Protein AF-A0A9D7AS74-F1 (afdb_monomer_lite)

Radius of gyration: 25.21 Å; chains: 1; bounding box: 58×73×62 Å

Sequence (280 aa):
MTQFNPMFALAPSSTAPPRRSARWHRPAPHNKSQLYEALKAAFTGTELEEGLRRNWFDEFKPTYCTNAFNCGERFYLLQSDGSVYSCVRGQGIEAFRYGNVFEDPMLDILDNGARKIRLIHQQHGFDGACQSCSHLSACHTGCPVVKYQNQNGRSYTCGLQKAIYADNPKSYPAERPTVQRDYAVRYAQDAPPDWPFATKAPLAPAKSASAAQSDLGEEKNRLQAMIAADPALQDLFSDSLSSELTGEQLPWARNCSTAPDCARWSAATRICCTCASAAR

Foldseek 3Di:
DQAADEDEDEDPDPPDPPDPPPPPDDDFLVVLQVVLVVCCVVPVVHPCVCCSLPPPCVCLWLVHLQQDLQLLSHYWYAYPQQWIFSDPLCPPPPLGTLGGLVPDDPVSSSVSSRVSRLVLLQQLDADPCLLQFQQCNRRVQTHSSVCVVVSHNHDSNVSVSVVSCVVCCVRRPGHDRVRSNVVSLVSCCSHDDPDPPVPPDPDPDDPPPPPPPPPCPDPCNRPVNVCVVDVVSVVVPDQPDQDPDDPDGDRDDDDDDDDPPPPDDDPPDPDDDDPDDDDD

Structure (mmCIF, N/CA/C/O backbone):
data_AF-A0A9D7AS74-F1
#
_entry.id   AF-A0A9D7AS74-F1
#
loop_
_atom_site.group_PDB
_atom_site.id
_atom_site.type_symbol
_atom_site.label_atom_id
_atom_site.label_alt_id
_atom_site.label_comp_id
_atom_site.label_asym_id
_atom_site.label_entity_id
_atom_site.label_seq_id
_atom_site.pdbx_PDB_ins_code
_atom_site.Cartn_x
_atom_site.Cartn_y
_atom_site.Cartn_z
_atom_site.occupancy
_atom_site.B_iso_or_equiv
_atom_site.auth_seq_id
_atom_site.auth_comp_id
_atom_site.auth_asym_id
_atom_site.auth_atom_id
_atom_site.pdbx_PDB_model_num
ATOM 1 N N . MET A 1 1 ? 17.605 5.640 3.822 1.00 30.23 1 MET A N 1
ATOM 2 C CA . MET A 1 1 ? 17.539 4.176 4.010 1.00 30.23 1 MET A CA 1
ATOM 3 C C . MET A 1 1 ? 16.311 3.644 3.282 1.00 30.23 1 MET A C 1
ATOM 5 O O . MET A 1 1 ? 15.242 3.546 3.872 1.00 30.23 1 MET A O 1
ATOM 9 N N . THR A 1 2 ? 16.431 3.363 1.986 1.00 35.31 2 THR A N 1
ATOM 10 C CA . THR A 1 2 ? 15.475 2.524 1.252 1.00 35.31 2 THR A CA 1
ATOM 11 C C . THR A 1 2 ? 15.758 1.086 1.670 1.00 35.31 2 THR A C 1
ATOM 13 O O . THR A 1 2 ? 16.761 0.499 1.281 1.00 35.31 2 THR A O 1
ATOM 16 N N . GLN A 1 3 ? 14.937 0.549 2.570 1.00 45.03 3 GLN A N 1
ATOM 17 C CA . GLN A 1 3 ? 15.007 -0.860 2.942 1.00 45.03 3 GLN A CA 1
ATOM 18 C C . GLN A 1 3 ? 14.494 -1.673 1.752 1.00 45.03 3 GLN A C 1
ATOM 20 O O . GLN A 1 3 ? 13.285 -1.792 1.558 1.00 45.03 3 GLN A O 1
ATOM 25 N N . PHE A 1 4 ? 15.406 -2.174 0.919 1.00 50.88 4 PHE A N 1
ATOM 26 C CA . PHE A 1 4 ? 15.072 -3.183 -0.077 1.00 50.88 4 PHE A CA 1
ATOM 27 C C . PHE A 1 4 ? 14.694 -4.458 0.681 1.00 50.88 4 PHE A C 1
ATOM 29 O O . PHE A 1 4 ? 15.552 -5.087 1.295 1.00 50.88 4 PHE A O 1
ATOM 36 N N . ASN A 1 5 ? 13.400 -4.777 0.719 1.00 63.03 5 ASN A N 1
ATOM 37 C CA . ASN A 1 5 ? 12.869 -5.925 1.448 1.00 63.03 5 ASN A CA 1
ATOM 38 C C . ASN A 1 5 ? 12.436 -7.014 0.449 1.00 63.03 5 ASN A C 1
ATOM 40 O O . ASN A 1 5 ? 11.275 -7.008 0.013 1.00 63.03 5 ASN A O 1
ATOM 44 N N . PRO A 1 6 ? 13.362 -7.895 0.017 1.00 55.28 6 PRO A N 1
ATOM 45 C CA . PRO A 1 6 ? 13.048 -8.960 -0.919 1.00 55.28 6 PRO A CA 1
ATOM 46 C C . PRO A 1 6 ? 12.234 -10.055 -0.228 1.00 55.28 6 PRO A C 1
ATOM 48 O O . PRO A 1 6 ? 12.626 -10.608 0.798 1.00 55.28 6 PRO A O 1
ATOM 51 N N . MET A 1 7 ? 11.102 -10.401 -0.827 1.00 76.62 7 MET A N 1
ATOM 52 C CA . MET A 1 7 ? 10.340 -11.598 -0.493 1.00 76.62 7 MET A CA 1
ATOM 53 C C . MET A 1 7 ? 10.591 -12.640 -1.577 1.00 76.62 7 MET A C 1
ATOM 55 O O . MET A 1 7 ? 10.467 -12.334 -2.762 1.00 76.62 7 MET A O 1
ATOM 59 N N . PHE A 1 8 ? 10.890 -13.872 -1.185 1.00 68.62 8 PHE A N 1
ATOM 60 C CA . PHE A 1 8 ? 11.051 -14.983 -2.118 1.00 68.62 8 PHE A CA 1
ATOM 61 C C . PHE A 1 8 ? 9.758 -15.797 -2.164 1.00 68.62 8 PHE A C 1
ATOM 63 O O . PHE A 1 8 ? 9.252 -16.216 -1.122 1.00 68.62 8 PHE A O 1
ATOM 70 N N . ALA A 1 9 ? 9.220 -16.036 -3.360 1.00 61.62 9 ALA A N 1
ATOM 71 C CA . ALA A 1 9 ? 8.145 -17.006 -3.559 1.00 61.62 9 ALA A CA 1
ATOM 72 C C . ALA A 1 9 ? 8.618 -18.148 -4.453 1.00 61.62 9 ALA A C 1
ATOM 74 O O . ALA A 1 9 ? 9.141 -17.930 -5.545 1.00 61.62 9 ALA A O 1
ATOM 75 N N . LEU A 1 10 ? 8.370 -19.373 -3.997 1.00 52.62 10 LEU A N 1
ATOM 76 C CA . LEU A 1 10 ? 8.578 -20.583 -4.779 1.00 52.62 10 LEU A CA 1
ATOM 77 C C . LEU A 1 10 ? 7.318 -20.863 -5.599 1.00 52.62 10 LEU A C 1
ATOM 79 O O . LEU A 1 10 ? 6.200 -20.805 -5.078 1.00 52.62 10 LEU A O 1
ATOM 83 N N . ALA A 1 11 ? 7.491 -21.163 -6.885 1.00 51.00 11 ALA A N 1
ATOM 84 C CA . ALA A 1 11 ? 6.390 -21.656 -7.697 1.00 51.00 11 ALA A CA 1
ATOM 85 C C . ALA A 1 11 ? 5.875 -22.985 -7.104 1.00 51.00 11 ALA A C 1
ATOM 87 O O . ALA A 1 11 ? 6.684 -23.807 -6.662 1.00 51.00 11 ALA A O 1
ATOM 88 N N . PRO A 1 12 ? 4.553 -23.226 -7.076 1.00 49.62 12 PRO A N 1
ATOM 89 C CA . PRO A 1 12 ? 4.034 -24.525 -6.671 1.00 49.62 12 PRO A CA 1
ATOM 90 C C . PRO A 1 12 ? 4.579 -25.607 -7.611 1.00 49.62 12 PRO A C 1
ATOM 92 O O . PRO A 1 12 ? 4.614 -25.411 -8.828 1.00 49.62 12 PRO A O 1
ATOM 95 N N . SER A 1 13 ? 4.984 -26.760 -7.066 1.00 52.12 13 SER A N 1
ATOM 96 C CA . SER A 1 13 ? 5.314 -27.911 -7.905 1.00 52.12 13 SER A CA 1
ATOM 97 C C . SER A 1 13 ? 4.096 -28.249 -8.768 1.00 52.12 13 SER A C 1
ATOM 99 O O . SER A 1 13 ? 2.956 -28.238 -8.297 1.00 52.12 13 SER A O 1
ATOM 101 N N . SER A 1 14 ? 4.328 -28.580 -10.039 1.00 54.03 14 SER A N 1
ATOM 102 C CA . SER A 1 14 ? 3.285 -28.955 -11.017 1.00 54.03 14 SER A CA 1
ATOM 103 C C . SER A 1 14 ? 2.406 -30.162 -10.619 1.00 54.03 14 SER A C 1
ATOM 105 O O . SER A 1 14 ? 1.546 -30.582 -11.384 1.00 54.03 14 SER A O 1
ATOM 107 N N . THR A 1 15 ? 2.617 -30.720 -9.425 1.00 47.84 15 THR A N 1
ATOM 108 C CA . THR A 1 15 ? 1.941 -31.885 -8.850 1.00 47.84 15 THR A CA 1
ATOM 109 C C . THR A 1 15 ? 0.866 -31.532 -7.816 1.00 47.84 15 THR A C 1
ATOM 111 O O . THR A 1 15 ? 0.230 -32.436 -7.276 1.00 47.84 15 THR A O 1
ATOM 114 N N . ALA A 1 16 ? 0.629 -30.248 -7.520 1.00 51.41 16 ALA A N 1
ATOM 115 C CA . ALA A 1 16 ? -0.431 -29.862 -6.592 1.00 51.41 16 ALA A CA 1
ATOM 116 C C . ALA A 1 16 ? -1.823 -30.159 -7.198 1.00 51.41 16 ALA A C 1
ATOM 118 O O . ALA A 1 16 ? -2.138 -29.646 -8.276 1.00 51.41 16 ALA A O 1
ATOM 119 N N . PRO A 1 17 ? -2.683 -30.955 -6.530 1.00 47.59 17 PRO A N 1
ATOM 120 C CA . PRO A 1 17 ? -4.018 -31.249 -7.036 1.00 47.59 17 PRO A CA 1
ATOM 121 C C . PRO A 1 17 ? -4.847 -29.959 -7.158 1.00 47.59 17 PRO A C 1
ATOM 123 O O . PRO A 1 17 ? -4.675 -29.036 -6.350 1.00 47.59 17 PRO A O 1
ATOM 126 N N . PRO A 1 18 ? -5.771 -29.873 -8.135 1.00 53.94 18 PRO A N 1
ATOM 127 C CA . PRO A 1 18 ? -6.614 -28.700 -8.313 1.00 53.94 18 PRO A CA 1
ATOM 128 C C . PRO A 1 18 ? -7.396 -28.432 -7.024 1.00 53.94 18 PRO A C 1
ATOM 130 O O . PRO A 1 18 ? -8.210 -29.246 -6.580 1.00 53.94 18 PRO A O 1
ATOM 133 N N . ARG A 1 19 ? -7.133 -27.281 -6.393 1.00 59.12 19 ARG A N 1
ATOM 134 C CA . ARG A 1 19 ? -7.880 -26.842 -5.211 1.00 59.12 19 ARG A CA 1
ATOM 135 C C . ARG A 1 19 ? -9.358 -26.763 -5.590 1.00 59.12 19 ARG A C 1
ATOM 137 O O . ARG A 1 19 ? -9.710 -26.051 -6.529 1.00 59.12 19 ARG A O 1
ATOM 144 N N . ARG A 1 20 ? -10.215 -27.496 -4.861 1.00 47.97 20 ARG A N 1
ATOM 145 C CA . ARG A 1 20 ? -11.679 -27.469 -5.030 1.00 47.97 20 ARG A CA 1
ATOM 146 C C . ARG A 1 20 ? -12.146 -26.022 -5.172 1.00 47.97 20 ARG A C 1
ATOM 148 O O . ARG A 1 20 ? -11.917 -25.203 -4.282 1.00 47.97 20 ARG A O 1
ATOM 155 N N . SER A 1 21 ? -12.829 -25.740 -6.277 1.00 50.34 21 SER A N 1
ATOM 156 C CA . SER A 1 21 ? -13.394 -24.440 -6.635 1.00 50.34 21 SER A CA 1
ATOM 157 C C . SER A 1 21 ? -14.628 -24.101 -5.793 1.00 50.34 21 SER A C 1
ATOM 159 O O . SER A 1 21 ? -15.692 -23.775 -6.326 1.00 50.34 21 SER A O 1
ATOM 161 N N . ALA A 1 22 ? -14.525 -24.188 -4.467 1.00 50.91 22 ALA A N 1
ATOM 162 C CA . ALA A 1 22 ? -15.460 -23.464 -3.630 1.00 50.91 22 ALA A CA 1
ATOM 163 C C . ALA A 1 22 ? -15.254 -21.983 -3.965 1.00 50.91 22 ALA A C 1
ATOM 165 O O . ALA A 1 22 ? -14.182 -21.427 -3.721 1.00 50.91 22 ALA A O 1
ATOM 166 N N . ARG A 1 23 ? -16.245 -21.353 -4.608 1.00 49.66 23 ARG A N 1
ATOM 167 C CA . ARG A 1 23 ? -16.248 -19.899 -4.786 1.00 49.66 23 ARG A CA 1
ATOM 168 C C . ARG A 1 23 ? -16.357 -19.289 -3.397 1.00 49.66 23 ARG A C 1
ATOM 170 O O . ARG A 1 23 ? -17.450 -19.129 -2.859 1.00 49.66 23 ARG A O 1
ATOM 177 N N . TRP A 1 24 ? -15.214 -18.973 -2.809 1.00 47.84 24 TRP A N 1
ATOM 178 C CA . TRP A 1 24 ? -15.139 -18.154 -1.614 1.00 47.84 24 TRP A CA 1
ATOM 179 C C . TRP A 1 24 ? -15.601 -16.754 -2.004 1.00 47.84 24 TRP A C 1
ATOM 181 O O . TRP A 1 24 ? -14.890 -16.010 -2.679 1.00 47.84 24 TRP A O 1
ATOM 191 N N . HIS A 1 25 ? -16.837 -16.422 -1.645 1.00 55.91 25 HIS A N 1
ATOM 192 C CA . HIS A 1 25 ? -17.365 -15.089 -1.880 1.00 55.91 25 HIS A CA 1
ATOM 193 C C . HIS A 1 25 ? -16.731 -14.157 -0.856 1.00 55.91 25 HIS A C 1
ATOM 195 O O . HIS A 1 25 ? -16.771 -14.412 0.349 1.00 55.91 25 HIS A O 1
ATOM 201 N N . ARG A 1 26 ? -16.124 -13.069 -1.331 1.00 60.69 26 ARG A N 1
ATOM 202 C CA . ARG A 1 26 ? -15.595 -12.041 -0.440 1.00 60.69 26 ARG A CA 1
ATOM 203 C C . ARG A 1 26 ? -16.771 -11.431 0.336 1.00 60.69 26 ARG A C 1
ATOM 205 O O . ARG A 1 26 ? -17.708 -10.957 -0.307 1.00 60.69 26 ARG A O 1
ATOM 212 N N . PRO A 1 27 ? -16.726 -11.378 1.680 1.00 63.06 27 PRO A N 1
ATOM 213 C CA . PRO A 1 27 ? -17.795 -10.756 2.441 1.00 63.06 27 PRO A CA 1
ATOM 214 C C . PRO A 1 27 ? -17.940 -9.289 2.038 1.00 63.06 27 PRO A C 1
ATOM 216 O O . PRO A 1 27 ? -16.939 -8.564 1.891 1.00 63.06 27 PRO A O 1
ATOM 219 N N . ALA A 1 28 ? -19.191 -8.855 1.888 1.00 68.25 28 ALA A N 1
ATOM 220 C CA . ALA A 1 28 ? -19.524 -7.460 1.653 1.00 68.25 28 ALA A CA 1
ATOM 221 C C . ALA A 1 28 ? -18.904 -6.568 2.752 1.00 68.25 28 ALA A C 1
ATOM 223 O O . ALA A 1 28 ? -18.652 -7.045 3.862 1.00 68.25 28 ALA A O 1
ATOM 224 N N . PRO A 1 29 ? -18.619 -5.280 2.482 1.00 69.44 29 PRO A N 1
ATOM 225 C CA . PRO A 1 29 ? -17.993 -4.397 3.469 1.00 69.44 29 PRO A CA 1
ATOM 226 C C . PRO A 1 29 ? -18.718 -4.364 4.825 1.00 69.44 29 PRO A C 1
ATOM 228 O O . PRO A 1 29 ? -18.054 -4.405 5.856 1.00 69.44 29 PRO A O 1
ATOM 231 N N . HIS A 1 30 ? -20.057 -4.381 4.827 1.00 69.06 30 HIS A N 1
ATOM 232 C CA . HIS A 1 30 ? -20.860 -4.390 6.056 1.00 69.06 30 HIS A CA 1
ATOM 233 C C . HIS A 1 30 ? -20.658 -5.661 6.898 1.00 69.06 30 HIS A C 1
ATOM 235 O O . HIS A 1 30 ? -20.556 -5.562 8.117 1.00 69.06 30 HIS A O 1
ATOM 241 N N . ASN A 1 31 ? -20.481 -6.827 6.265 1.00 79.75 31 ASN A N 1
ATOM 242 C CA . ASN A 1 31 ? -20.233 -8.093 6.969 1.00 79.75 31 ASN A CA 1
ATOM 243 C C . ASN A 1 31 ? -18.925 -8.065 7.771 1.00 79.75 31 ASN A C 1
ATOM 245 O O . ASN A 1 31 ? -18.828 -8.700 8.815 1.00 79.75 31 ASN A O 1
ATOM 249 N N . LYS A 1 32 ? -17.908 -7.324 7.305 1.00 85.19 32 LYS A N 1
ATOM 250 C CA . LYS A 1 32 ? -16.621 -7.217 8.013 1.00 85.19 32 LYS A CA 1
ATOM 251 C C . LYS A 1 32 ? -16.735 -6.394 9.291 1.00 85.19 32 LYS A C 1
ATOM 253 O O . LYS A 1 32 ? -16.198 -6.795 10.316 1.00 85.19 32 LYS A O 1
ATOM 258 N N . SER A 1 33 ? -17.434 -5.261 9.222 1.00 87.19 33 SER A N 1
ATOM 259 C CA . SER A 1 33 ? -17.700 -4.431 10.400 1.00 87.19 33 SER A CA 1
ATOM 260 C C . SER A 1 33 ? -18.583 -5.172 11.404 1.00 87.19 33 SER A C 1
ATOM 262 O O . SER A 1 33 ? -18.279 -5.161 12.586 1.00 87.19 33 SER A O 1
ATOM 264 N N . GLN A 1 34 ? -19.609 -5.894 10.944 1.00 89.06 34 GLN A N 1
ATOM 265 C CA . GLN A 1 34 ? -20.446 -6.717 11.825 1.00 89.06 34 GLN A CA 1
ATOM 266 C C . GLN A 1 34 ? -19.651 -7.822 12.523 1.00 89.06 34 GLN A C 1
ATOM 268 O O . GLN A 1 34 ? -19.813 -8.017 13.723 1.00 89.06 34 GLN A O 1
ATOM 273 N N . LEU A 1 35 ? -18.769 -8.515 11.796 1.00 90.88 35 LEU A N 1
ATOM 274 C CA . LEU A 1 35 ? -17.889 -9.514 12.397 1.00 90.88 35 LEU A CA 1
ATOM 275 C C . LEU A 1 35 ? -16.986 -8.885 13.463 1.00 90.88 35 LEU A C 1
ATOM 277 O O . LEU A 1 35 ? -16.859 -9.440 14.547 1.00 90.88 35 LEU A O 1
ATOM 281 N N . TYR A 1 36 ? -16.385 -7.729 13.177 1.00 93.62 36 TYR A N 1
ATOM 282 C CA . TYR A 1 36 ? -15.546 -7.026 14.145 1.00 93.62 36 TYR A CA 1
ATOM 283 C C . TYR A 1 36 ? -16.311 -6.674 15.424 1.00 93.62 36 TYR A C 1
ATOM 285 O O . TYR A 1 36 ? -15.847 -7.009 16.511 1.00 93.62 36 TYR A O 1
ATOM 293 N N . GLU A 1 37 ? -17.502 -6.084 15.300 1.00 92.81 37 GLU A N 1
ATOM 294 C CA . GLU A 1 37 ? -18.331 -5.742 16.462 1.00 92.81 37 GLU A CA 1
ATOM 295 C C . GLU A 1 37 ? -18.784 -6.986 17.238 1.00 92.81 37 GLU A C 1
ATOM 297 O O . GLU A 1 37 ? -18.769 -6.979 18.466 1.00 92.81 37 GLU A O 1
ATOM 302 N N . ALA A 1 38 ? -19.127 -8.080 16.552 1.00 93.94 38 ALA A N 1
ATOM 303 C CA . ALA A 1 38 ? -19.500 -9.334 17.205 1.00 93.94 38 ALA A CA 1
ATOM 304 C C . ALA A 1 38 ? -18.329 -9.940 17.997 1.00 93.94 38 ALA A C 1
ATOM 306 O O . ALA A 1 38 ? -18.502 -10.333 19.149 1.00 93.94 38 ALA A O 1
ATOM 307 N N . LEU A 1 39 ? -17.126 -9.973 17.410 1.00 94.81 39 LEU A N 1
ATOM 308 C CA . LEU A 1 39 ? -15.920 -10.458 18.092 1.00 94.81 39 LEU A CA 1
ATOM 309 C C . LEU A 1 39 ? -15.545 -9.548 19.264 1.00 94.81 39 LEU A C 1
ATOM 311 O O . LEU A 1 39 ? -15.173 -10.032 20.328 1.00 94.81 39 LEU A O 1
ATOM 315 N N . LYS A 1 40 ? -15.687 -8.233 19.100 1.00 94.50 40 LYS A N 1
ATOM 316 C CA . LYS A 1 40 ? -15.476 -7.256 20.169 1.00 94.50 40 LYS A CA 1
ATOM 317 C C . LYS A 1 40 ? -16.439 -7.457 21.326 1.00 94.50 40 LYS A C 1
ATOM 319 O O . LYS A 1 40 ? -15.984 -7.509 22.466 1.00 94.50 40 LYS A O 1
ATOM 324 N N . ALA A 1 41 ? -17.730 -7.612 21.053 1.00 96.00 41 ALA A N 1
ATOM 325 C CA . ALA A 1 41 ? -18.726 -7.875 22.085 1.00 96.00 41 ALA A CA 1
ATOM 326 C C . ALA A 1 41 ? -18.453 -9.195 22.823 1.00 96.00 41 ALA A C 1
ATOM 328 O O . ALA A 1 41 ? -18.596 -9.251 24.039 1.00 96.00 41 ALA A O 1
ATOM 329 N N . ALA A 1 42 ? -18.027 -10.235 22.101 1.00 96.19 42 ALA A N 1
ATOM 330 C CA . ALA A 1 42 ? -17.760 -11.546 22.682 1.00 96.19 42 ALA A CA 1
ATOM 331 C C . ALA A 1 42 ? -16.463 -11.604 23.503 1.00 96.19 42 ALA A C 1
ATOM 333 O O . ALA A 1 42 ? -16.395 -12.362 24.467 1.00 96.19 42 ALA A O 1
ATOM 334 N N . PHE A 1 43 ? -15.427 -10.856 23.110 1.00 96.56 43 PHE A N 1
ATOM 335 C CA . PHE A 1 43 ? -14.074 -11.060 23.639 1.00 96.56 43 PHE A CA 1
ATOM 336 C C . PHE A 1 43 ? -13.528 -9.920 24.491 1.00 96.56 43 PHE A C 1
ATOM 338 O O . PHE A 1 43 ? -12.501 -10.114 25.139 1.00 96.56 43 PHE A O 1
ATOM 345 N N . THR A 1 44 ? -14.181 -8.758 24.540 1.00 94.38 44 THR A N 1
ATOM 346 C CA . THR A 1 44 ? -13.783 -7.692 25.475 1.00 94.38 44 THR A CA 1
ATOM 347 C C . THR A 1 44 ? -13.934 -8.180 26.918 1.00 94.38 44 THR A C 1
ATOM 349 O O . THR A 1 44 ? -14.984 -8.695 27.290 1.00 94.38 44 THR A O 1
ATOM 352 N N . GLY A 1 45 ? -12.891 -8.021 27.732 1.00 95.12 45 GLY A N 1
ATOM 353 C CA . GLY A 1 45 ? -12.821 -8.513 29.108 1.00 95.12 45 GLY A CA 1
ATOM 354 C C . GLY A 1 45 ? -12.445 -9.992 29.244 1.00 95.12 45 GLY A C 1
ATOM 355 O O . GLY A 1 45 ? -12.440 -10.506 30.358 1.00 95.12 45 GLY A O 1
ATOM 356 N N . THR A 1 46 ? -12.132 -10.679 28.141 1.00 97.31 46 THR A N 1
ATOM 357 C CA . THR A 1 46 ? -11.707 -12.091 28.137 1.00 97.31 46 THR A CA 1
ATOM 358 C C . THR A 1 46 ? -10.217 -12.215 27.821 1.00 97.31 46 THR A C 1
ATOM 360 O O . 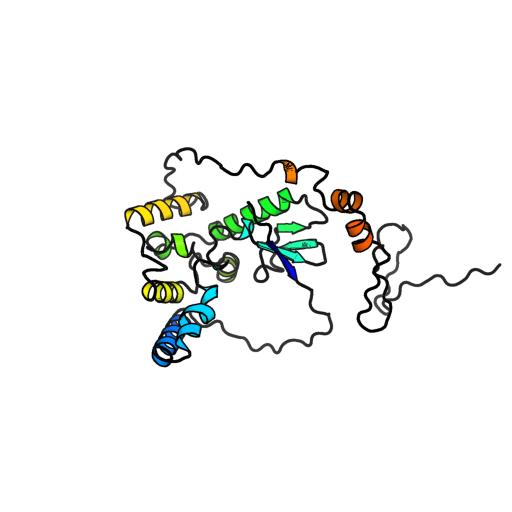THR A 1 46 ? -9.603 -11.280 27.304 1.00 97.31 46 THR A O 1
ATOM 363 N N . GLU A 1 47 ? -9.633 -13.399 28.022 1.00 96.19 47 GLU A N 1
ATOM 364 C CA . GLU A 1 47 ? -8.253 -13.687 27.588 1.00 96.19 47 GLU A CA 1
ATOM 365 C C . GLU A 1 47 ? -8.017 -13.550 26.069 1.00 96.19 47 GLU A C 1
ATOM 367 O O . GLU A 1 47 ? -6.874 -13.437 25.625 1.00 96.19 47 GLU A O 1
ATOM 372 N N . LEU A 1 48 ? -9.076 -13.492 25.254 1.00 94.81 48 LEU A N 1
ATOM 373 C CA . LEU A 1 48 ? -8.975 -13.299 23.804 1.00 94.81 48 LEU A CA 1
ATOM 374 C C . LEU A 1 48 ? -8.902 -11.821 23.382 1.00 94.81 48 LEU A C 1
ATOM 376 O O . LEU A 1 48 ? -8.624 -11.534 22.212 1.00 94.81 48 LEU A O 1
ATOM 380 N N . GLU A 1 49 ? -9.116 -10.873 24.303 1.00 93.94 49 GLU A N 1
ATOM 381 C CA . GLU A 1 49 ? -9.136 -9.438 23.995 1.00 93.94 49 GLU A CA 1
ATOM 382 C C . GLU A 1 49 ? -7.818 -8.956 23.379 1.00 93.94 49 GLU A C 1
ATOM 384 O O . GLU A 1 49 ? -7.818 -8.166 22.430 1.00 93.94 49 GLU A O 1
ATOM 389 N N . GLU A 1 50 ? -6.682 -9.448 23.877 1.00 91.31 50 GLU A N 1
ATOM 390 C CA . GLU A 1 50 ? -5.379 -9.056 23.345 1.00 91.31 50 GLU A CA 1
ATOM 391 C C . GLU A 1 50 ? -5.220 -9.490 21.883 1.00 91.31 50 GLU A C 1
ATOM 393 O O . GLU A 1 50 ? -4.799 -8.691 21.042 1.00 91.31 50 GLU A O 1
ATOM 398 N N . GLY A 1 51 ? -5.617 -10.725 21.559 1.00 91.25 51 GLY A N 1
ATOM 399 C CA . GLY A 1 51 ? -5.585 -11.245 20.193 1.00 91.25 51 GLY A CA 1
ATOM 400 C C . GLY A 1 51 ? -6.431 -10.400 19.245 1.00 91.25 51 GLY A C 1
ATOM 401 O O . GLY A 1 51 ? -5.952 -9.998 18.178 1.00 91.25 51 GLY A O 1
ATOM 402 N N . LEU A 1 52 ? -7.643 -10.050 19.681 1.00 90.50 52 LEU A N 1
ATOM 403 C CA . LEU A 1 52 ? -8.552 -9.177 18.948 1.00 90.50 52 LEU A CA 1
ATOM 404 C C . LEU A 1 52 ? -7.946 -7.787 18.698 1.00 90.50 52 LEU A C 1
ATOM 406 O O . LEU A 1 52 ? -7.968 -7.295 17.567 1.00 90.50 52 LEU A O 1
ATOM 410 N N . ARG A 1 53 ? -7.406 -7.141 19.738 1.00 86.56 53 ARG A N 1
ATOM 411 C CA . ARG A 1 53 ? -6.898 -5.764 19.642 1.00 86.56 53 ARG A CA 1
ATOM 412 C C . ARG A 1 53 ? -5.566 -5.671 18.912 1.00 86.56 53 ARG A C 1
ATOM 414 O O . ARG A 1 53 ? -5.327 -4.690 18.204 1.00 86.56 53 ARG A O 1
ATOM 421 N N . ARG A 1 54 ? -4.678 -6.655 19.068 1.00 82.62 54 ARG A N 1
ATOM 422 C CA . ARG A 1 54 ? -3.309 -6.595 18.535 1.00 82.62 54 ARG A CA 1
ATOM 423 C C . ARG A 1 54 ? -3.137 -7.337 17.218 1.00 82.62 54 ARG A C 1
ATOM 425 O O . ARG A 1 54 ? -2.605 -6.735 16.294 1.00 82.62 54 ARG A O 1
ATOM 432 N N . ASN A 1 55 ? -3.640 -8.561 17.092 1.00 87.31 55 ASN A N 1
ATOM 433 C CA . ASN A 1 55 ? -3.134 -9.484 16.073 1.00 87.31 55 ASN A CA 1
ATOM 434 C C . ASN A 1 55 ? -4.116 -9.739 14.925 1.00 87.31 55 ASN A C 1
ATOM 436 O O . ASN A 1 55 ? -3.736 -9.688 13.759 1.00 87.31 55 ASN A O 1
ATOM 440 N N . TRP A 1 56 ? -5.391 -9.998 15.217 1.00 91.38 56 TRP A N 1
ATOM 441 C CA . TRP A 1 56 ? -6.307 -10.549 14.204 1.00 91.38 56 TRP A CA 1
ATOM 442 C C . TRP A 1 56 ? -6.661 -9.584 13.068 1.00 91.38 56 TRP A C 1
ATOM 444 O O . TRP A 1 56 ? -7.004 -10.016 11.971 1.00 91.38 56 TRP A O 1
ATOM 454 N N . P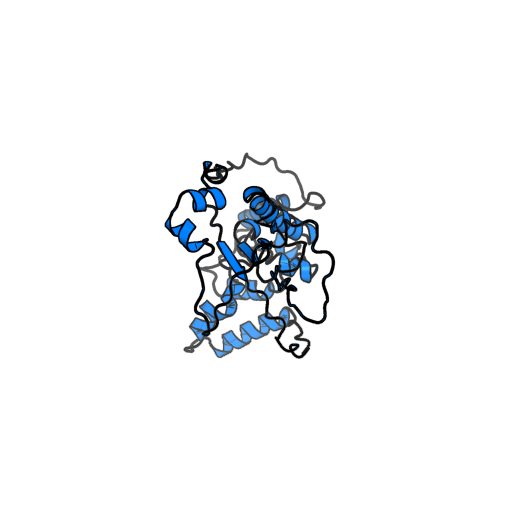HE A 1 57 ? -6.564 -8.281 13.326 1.00 91.06 57 PHE A N 1
ATOM 455 C CA . PHE A 1 57 ? -6.876 -7.220 12.367 1.00 91.06 57 PHE A CA 1
ATOM 456 C C . PHE A 1 57 ? -5.643 -6.390 11.983 1.00 91.06 57 PHE A C 1
ATOM 458 O O . PHE A 1 57 ? -5.787 -5.269 11.494 1.00 91.06 57 PHE A O 1
ATOM 465 N N . ASP A 1 58 ? -4.434 -6.915 12.211 1.00 89.25 58 ASP A N 1
ATOM 466 C CA . ASP A 1 58 ? -3.187 -6.169 12.010 1.00 89.25 58 ASP A CA 1
ATOM 467 C C . ASP A 1 58 ? -2.988 -5.720 10.552 1.00 89.25 58 ASP A C 1
ATOM 469 O O . ASP A 1 58 ? -2.566 -4.592 10.307 1.00 89.25 58 ASP A O 1
ATOM 473 N N . GLU A 1 59 ? -3.452 -6.521 9.582 1.00 88.31 59 GLU A N 1
ATOM 474 C CA . GLU A 1 59 ? -3.442 -6.167 8.152 1.00 88.31 59 GLU A CA 1
ATOM 475 C C . GLU A 1 59 ? -4.160 -4.837 7.841 1.00 88.31 59 GLU A C 1
ATOM 477 O O . GLU A 1 59 ? -3.886 -4.190 6.828 1.00 88.31 59 GLU A O 1
ATOM 482 N N . PHE A 1 60 ? -5.092 -4.407 8.692 1.00 89.88 60 PHE A N 1
ATOM 483 C CA . PHE A 1 60 ? -5.891 -3.203 8.468 1.00 89.88 60 PHE A CA 1
ATOM 484 C C . PHE A 1 60 ? -5.360 -1.976 9.214 1.00 89.88 60 PHE A C 1
ATOM 486 O O . PHE A 1 60 ? -5.946 -0.897 9.088 1.00 89.88 60 PHE A O 1
ATOM 493 N N . LYS A 1 61 ? -4.252 -2.116 9.948 1.00 88.88 61 LYS A N 1
ATOM 494 C CA . LYS A 1 61 ? -3.619 -1.036 10.709 1.00 88.88 61 LYS A CA 1
ATOM 495 C C . LYS A 1 61 ? -2.552 -0.299 9.887 1.00 88.88 61 LYS A C 1
ATOM 497 O O . LYS A 1 61 ? -1.962 -0.891 8.982 1.00 88.88 61 LYS A O 1
ATOM 502 N N . PRO A 1 62 ? -2.248 0.972 10.215 1.00 87.06 62 PRO A N 1
ATOM 503 C CA . PRO A 1 62 ? -1.339 1.820 9.431 1.00 87.06 62 PRO A CA 1
ATOM 504 C C . PRO A 1 62 ? 0.080 1.270 9.247 1.00 87.06 62 PRO A C 1
ATOM 506 O O . PRO A 1 62 ? 0.761 1.627 8.295 1.00 87.06 62 PRO A O 1
ATOM 509 N N . THR A 1 63 ? 0.535 0.396 10.146 1.00 84.81 63 THR A N 1
ATOM 510 C CA . THR A 1 63 ? 1.861 -0.236 10.084 1.00 84.81 63 THR A CA 1
ATOM 511 C C . THR A 1 63 ? 1.975 -1.301 8.994 1.00 84.81 63 THR A C 1
ATOM 513 O O . THR A 1 63 ? 3.088 -1.667 8.621 1.00 84.81 63 THR A O 1
ATOM 516 N N . TYR A 1 64 ? 0.854 -1.801 8.471 1.00 90.00 64 TYR A N 1
ATOM 517 C CA . TYR A 1 64 ? 0.848 -2.857 7.466 1.00 90.00 64 TYR A CA 1
ATOM 518 C C . TYR A 1 64 ? 1.010 -2.313 6.041 1.00 90.00 64 TYR A C 1
ATOM 520 O O . TYR A 1 64 ? 0.624 -1.185 5.730 1.00 90.00 64 TYR A O 1
ATOM 528 N N . CYS A 1 65 ? 1.537 -3.141 5.133 1.00 89.56 65 CYS A N 1
ATOM 529 C CA . CYS A 1 65 ? 1.873 -2.733 3.761 1.00 89.56 65 CYS A CA 1
ATOM 530 C C . CYS A 1 65 ? 0.679 -2.189 2.957 1.00 89.56 65 CYS A C 1
ATOM 532 O O . CYS A 1 65 ? 0.846 -1.353 2.071 1.00 89.56 65 CYS A O 1
ATOM 534 N N . THR A 1 66 ? -0.533 -2.637 3.287 1.00 90.75 66 THR A N 1
ATOM 535 C CA . THR A 1 66 ? -1.804 -2.224 2.677 1.00 90.75 66 THR A CA 1
ATOM 536 C C . THR A 1 66 ? -2.123 -0.748 2.900 1.00 90.75 66 THR A C 1
ATOM 538 O O . THR A 1 66 ? -2.918 -0.200 2.143 1.00 90.75 66 THR A O 1
ATOM 541 N N . ASN A 1 67 ? -1.509 -0.122 3.905 1.00 91.00 67 ASN A N 1
ATOM 542 C CA . ASN A 1 67 ? -1.657 1.287 4.248 1.00 91.00 67 ASN A CA 1
ATOM 543 C C . ASN A 1 67 ? -0.373 2.080 3.976 1.00 91.00 67 ASN A C 1
ATOM 545 O O . ASN A 1 67 ? -0.236 3.179 4.491 1.00 91.00 67 ASN A O 1
ATOM 549 N N . ALA A 1 68 ? 0.580 1.550 3.201 1.00 90.38 68 ALA A N 1
ATOM 550 C CA . ALA A 1 68 ? 1.742 2.320 2.767 1.00 90.38 68 ALA A CA 1
ATOM 551 C C . ALA A 1 68 ? 1.331 3.378 1.732 1.00 90.38 68 ALA A C 1
ATOM 553 O O . ALA A 1 68 ? 0.486 3.114 0.880 1.00 90.38 68 ALA A O 1
ATOM 554 N N . PHE A 1 69 ? 1.960 4.559 1.773 1.00 89.88 69 PHE A N 1
ATOM 555 C CA . PHE A 1 69 ? 1.681 5.628 0.805 1.00 89.88 69 PHE A CA 1
ATOM 556 C C . PHE A 1 69 ? 2.020 5.176 -0.620 1.00 89.88 69 PHE A C 1
ATOM 558 O O . PHE A 1 69 ? 1.213 5.316 -1.534 1.00 89.88 69 PHE A O 1
ATOM 565 N N . ASN A 1 70 ? 3.191 4.553 -0.768 1.00 92.06 70 ASN A N 1
ATOM 566 C CA . ASN A 1 70 ? 3.611 3.857 -1.971 1.00 92.06 70 ASN A CA 1
ATOM 567 C C . ASN A 1 70 ? 4.293 2.540 -1.579 1.00 92.06 70 ASN A C 1
ATOM 569 O O . ASN A 1 70 ? 5.428 2.516 -1.106 1.00 92.06 70 ASN A O 1
ATOM 573 N N . CYS A 1 71 ? 3.591 1.417 -1.743 1.00 92.75 71 CYS A N 1
ATOM 574 C CA . CYS A 1 71 ? 4.167 0.105 -1.437 1.00 92.75 71 CYS A CA 1
ATOM 575 C C . CYS A 1 71 ? 5.284 -0.307 -2.421 1.00 92.75 71 CYS A C 1
ATOM 577 O O . CYS A 1 71 ? 6.113 -1.149 -2.079 1.00 92.75 71 CYS A O 1
ATOM 579 N N . GLY A 1 72 ? 5.364 0.321 -3.600 1.00 93.12 72 GLY A N 1
ATOM 580 C CA . GLY A 1 72 ? 6.364 0.017 -4.625 1.00 93.12 72 GLY A CA 1
ATOM 581 C C . GLY A 1 72 ? 7.760 0.545 -4.342 1.00 93.12 72 GLY A C 1
ATOM 582 O O . GLY A 1 72 ? 8.682 0.179 -5.051 1.00 93.12 72 GLY A O 1
ATOM 583 N N . GLU A 1 73 ? 7.924 1.340 -3.287 1.00 90.62 73 GLU A N 1
ATOM 584 C CA . GLU A 1 73 ? 9.229 1.819 -2.817 1.00 90.62 73 GLU A CA 1
ATOM 585 C C . GLU A 1 73 ? 9.866 0.869 -1.788 1.00 90.62 73 GLU A C 1
ATOM 587 O O . GLU A 1 73 ? 11.026 1.041 -1.410 1.00 90.62 73 GLU A O 1
ATOM 592 N N . ARG A 1 74 ? 9.110 -0.120 -1.291 1.00 88.06 74 ARG A N 1
ATOM 593 C CA . ARG A 1 74 ? 9.472 -0.902 -0.095 1.00 88.06 74 ARG A CA 1
ATOM 594 C C . ARG A 1 74 ? 9.380 -2.411 -0.268 1.00 88.06 74 ARG A C 1
ATOM 596 O O . ARG A 1 74 ? 10.150 -3.125 0.364 1.00 88.06 74 ARG A O 1
ATOM 603 N N . PHE A 1 75 ? 8.433 -2.897 -1.066 1.00 91.31 75 PHE A N 1
ATOM 604 C CA . PHE A 1 75 ? 8.142 -4.325 -1.170 1.00 91.31 75 PHE A CA 1
ATOM 605 C C . PHE A 1 75 ? 8.455 -4.838 -2.571 1.00 91.31 75 PHE A C 1
ATOM 607 O O . PHE A 1 75 ? 7.978 -4.280 -3.560 1.00 91.31 75 PHE A O 1
ATOM 614 N N . TYR A 1 76 ? 9.246 -5.910 -2.627 1.00 93.94 76 TYR A N 1
ATOM 615 C CA . TYR A 1 76 ? 9.722 -6.515 -3.866 1.00 93.94 76 TYR A CA 1
ATOM 616 C C . TYR A 1 76 ? 9.624 -8.032 -3.728 1.00 93.94 76 TYR A C 1
ATOM 618 O O . TYR A 1 76 ? 10.324 -8.645 -2.927 1.00 93.94 76 TYR A O 1
ATOM 626 N N . LEU A 1 77 ? 8.715 -8.647 -4.473 1.00 95.31 77 LEU A N 1
ATOM 627 C CA . LEU A 1 77 ? 8.602 -10.094 -4.573 1.00 95.31 77 LEU A CA 1
ATOM 628 C C . LEU A 1 77 ? 9.481 -10.579 -5.723 1.00 95.31 77 LEU A C 1
ATOM 630 O O . LEU A 1 77 ? 9.131 -10.355 -6.878 1.00 95.31 77 LEU A O 1
ATOM 634 N N . LEU A 1 78 ? 10.576 -11.263 -5.408 1.00 95.00 78 LEU A N 1
ATOM 635 C CA . LEU A 1 78 ? 11.460 -11.877 -6.391 1.00 95.00 78 LEU A CA 1
ATOM 636 C C . LEU A 1 78 ? 11.036 -13.328 -6.644 1.00 95.00 78 LEU A C 1
ATOM 638 O O . LEU A 1 78 ? 10.886 -14.128 -5.714 1.00 95.00 78 LEU A O 1
ATOM 642 N N . GLN A 1 79 ? 10.839 -13.660 -7.915 1.00 90.44 79 GLN A N 1
ATOM 643 C CA . GLN A 1 79 ? 10.566 -15.011 -8.384 1.00 90.44 79 GLN A CA 1
ATOM 644 C C . GLN A 1 79 ? 11.845 -15.703 -8.873 1.00 90.44 79 GLN A C 1
ATOM 646 O O . GLN A 1 79 ? 12.860 -15.069 -9.153 1.00 90.44 79 GLN A O 1
ATOM 651 N N . SER A 1 80 ? 11.790 -17.032 -8.984 1.00 90.38 80 SER A N 1
ATOM 652 C CA . SER A 1 80 ? 12.925 -17.865 -9.404 1.00 90.38 80 SER A CA 1
ATOM 653 C C . SER A 1 80 ? 13.400 -17.609 -10.840 1.00 90.38 80 SER A C 1
ATOM 655 O O . SER A 1 80 ? 14.543 -17.903 -11.161 1.00 90.38 80 SER A O 1
ATOM 657 N N . ASP A 1 81 ? 12.530 -17.084 -11.703 1.00 90.00 81 ASP A N 1
ATOM 658 C CA . ASP A 1 81 ? 12.836 -16.672 -13.082 1.00 90.00 81 ASP A CA 1
ATOM 659 C C . ASP A 1 81 ? 13.442 -15.256 -13.162 1.00 90.00 81 ASP A C 1
ATOM 661 O O . ASP A 1 81 ? 13.666 -14.736 -14.253 1.00 90.00 81 ASP A O 1
ATOM 665 N N . GLY A 1 82 ? 13.683 -14.627 -12.008 1.00 92.38 82 GLY A N 1
ATOM 666 C CA . GLY A 1 82 ? 14.208 -13.272 -11.884 1.00 92.38 82 GLY A CA 1
ATOM 667 C C . GLY A 1 82 ? 13.140 -12.182 -11.935 1.00 92.38 82 GLY A C 1
ATOM 668 O O . GLY A 1 82 ? 13.442 -11.030 -11.623 1.00 92.38 82 GLY A O 1
ATOM 669 N N . SER A 1 83 ? 11.885 -12.518 -12.255 1.00 96.19 83 SER A N 1
ATOM 670 C CA . SER A 1 83 ? 10.800 -11.540 -12.285 1.00 96.19 83 SER A CA 1
ATOM 671 C C . SER A 1 83 ? 10.572 -10.929 -10.899 1.00 96.19 83 SER A C 1
ATOM 673 O O . SER A 1 83 ? 10.445 -11.635 -9.896 1.00 96.19 83 SER A O 1
ATOM 675 N N . VAL A 1 84 ? 10.455 -9.604 -10.850 1.00 97.06 84 VAL A N 1
ATOM 676 C CA . VAL A 1 84 ? 10.155 -8.837 -9.638 1.00 97.06 84 VAL A CA 1
ATOM 677 C C . VAL A 1 84 ? 8.728 -8.315 -9.716 1.00 97.06 84 VAL A C 1
ATOM 679 O O . VAL A 1 84 ? 8.346 -7.685 -10.697 1.00 97.06 84 VAL A O 1
ATOM 682 N N . TYR A 1 85 ? 7.937 -8.541 -8.672 1.00 97.56 85 TYR A N 1
ATOM 683 C CA . TYR A 1 85 ? 6.566 -8.047 -8.530 1.00 97.56 85 TYR A CA 1
ATOM 684 C C . TYR A 1 85 ? 6.403 -7.216 -7.258 1.00 97.56 85 TYR A C 1
ATOM 686 O O . TYR A 1 85 ? 7.220 -7.280 -6.347 1.00 97.56 85 TYR A O 1
ATOM 694 N N . SER A 1 86 ? 5.297 -6.480 -7.155 1.00 95.12 86 SER A N 1
ATOM 695 C CA . SER A 1 86 ? 4.982 -5.677 -5.963 1.00 95.12 86 SER A CA 1
ATOM 696 C C . SER A 1 86 ? 4.915 -6.465 -4.654 1.00 95.12 86 SER A C 1
ATOM 698 O O . SER A 1 86 ? 5.429 -6.038 -3.626 1.00 95.12 86 SER A O 1
ATOM 700 N N . CYS A 1 87 ? 4.214 -7.596 -4.661 1.00 94.19 87 CYS A N 1
ATOM 701 C CA . CYS A 1 87 ? 3.991 -8.443 -3.497 1.00 94.19 87 CYS A CA 1
ATOM 702 C C . CYS A 1 87 ? 3.302 -9.743 -3.918 1.00 94.19 87 CYS A C 1
ATOM 704 O O . CYS A 1 87 ? 2.884 -9.897 -5.065 1.00 94.19 87 CYS A O 1
ATOM 706 N N . VAL A 1 88 ? 3.069 -10.634 -2.954 1.00 91.81 88 VAL A N 1
ATOM 707 C CA . VAL A 1 88 ? 2.315 -11.884 -3.157 1.00 91.81 88 VAL A CA 1
ATOM 708 C C . VAL A 1 88 ? 0.905 -11.672 -3.723 1.00 91.81 88 VAL A C 1
ATOM 710 O O . VAL A 1 88 ? 0.422 -12.503 -4.480 1.00 91.81 88 VAL A O 1
ATOM 713 N N . ARG A 1 89 ? 0.232 -10.551 -3.413 1.00 92.00 89 ARG A N 1
ATOM 714 C CA . ARG A 1 89 ? -1.108 -10.254 -3.960 1.00 92.00 89 ARG A CA 1
ATOM 715 C C . ARG A 1 89 ? -1.051 -9.805 -5.424 1.00 92.00 89 ARG A C 1
ATOM 717 O O . ARG A 1 89 ? -2.011 -10.030 -6.155 1.00 92.00 89 ARG A O 1
ATOM 724 N N . GLY A 1 90 ? 0.027 -9.123 -5.815 1.00 93.81 90 GLY A N 1
ATOM 725 C CA . GLY A 1 90 ? 0.246 -8.610 -7.171 1.00 93.81 90 GLY A CA 1
ATOM 726 C C . GLY A 1 90 ? 0.999 -9.580 -8.084 1.00 93.81 90 GLY A C 1
ATOM 727 O O . GLY A 1 90 ? 1.194 -9.277 -9.257 1.00 93.81 90 GLY A O 1
ATOM 728 N N . GLN A 1 91 ? 1.435 -10.723 -7.555 1.00 93.12 91 GLN A N 1
ATOM 729 C CA . GLN A 1 91 ? 2.152 -11.750 -8.299 1.00 93.12 91 GLN A CA 1
ATOM 730 C C . GLN A 1 91 ? 1.336 -12.228 -9.506 1.00 93.12 91 GLN A C 1
ATOM 732 O O . GLN A 1 91 ? 0.144 -12.512 -9.389 1.00 93.12 91 GLN A O 1
ATOM 737 N N . GLY A 1 92 ? 1.988 -12.318 -10.666 1.00 90.50 92 GLY A N 1
ATOM 738 C CA . GLY A 1 92 ? 1.361 -12.755 -11.916 1.00 90.50 92 GLY A CA 1
ATOM 739 C C . GLY A 1 92 ? 0.441 -11.718 -12.571 1.00 90.50 92 GLY A C 1
ATOM 740 O O . GLY A 1 92 ? -0.169 -12.014 -13.594 1.00 90.50 92 GLY A O 1
ATOM 741 N N . ILE A 1 93 ? 0.335 -10.505 -12.017 1.00 94.62 93 ILE A N 1
ATOM 742 C CA . ILE A 1 93 ? -0.397 -9.396 -12.634 1.00 94.62 93 ILE A CA 1
ATOM 743 C C . ILE A 1 93 ? 0.621 -8.429 -13.242 1.00 94.62 93 ILE A C 1
ATOM 745 O O . ILE A 1 93 ? 1.372 -7.782 -12.516 1.00 94.62 93 ILE A O 1
ATOM 749 N N . GLU A 1 94 ? 0.618 -8.280 -14.567 1.00 95.25 94 GLU A N 1
ATOM 750 C CA . GLU A 1 94 ? 1.616 -7.471 -15.292 1.00 95.25 94 GLU A CA 1
ATOM 751 C C . GLU A 1 94 ? 1.651 -5.998 -14.846 1.00 95.25 94 GLU A C 1
ATOM 753 O O . GLU A 1 94 ? 2.708 -5.374 -14.720 1.00 95.25 94 GLU A O 1
ATOM 758 N N . ALA A 1 95 ? 0.491 -5.443 -14.489 1.00 96.00 95 ALA A N 1
ATOM 759 C CA . ALA A 1 95 ? 0.391 -4.097 -13.927 1.00 96.00 95 ALA A CA 1
ATOM 760 C C . ALA A 1 95 ? 1.214 -3.910 -12.630 1.00 96.00 95 ALA A C 1
ATOM 762 O O . ALA A 1 95 ? 1.534 -2.783 -12.261 1.00 96.00 95 ALA A O 1
ATOM 763 N N . PHE A 1 96 ? 1.598 -5.009 -11.974 1.00 97.19 96 PHE A N 1
ATOM 764 C CA . PHE A 1 96 ? 2.386 -5.058 -10.745 1.00 97.19 96 PHE A CA 1
ATOM 765 C C . PHE A 1 96 ? 3.756 -5.737 -10.907 1.00 97.19 96 PHE A C 1
ATOM 767 O O . PHE A 1 96 ? 4.419 -5.964 -9.893 1.00 97.19 96 PHE A O 1
ATOM 774 N N . ARG A 1 97 ? 4.188 -6.054 -12.136 1.00 97.44 97 ARG A N 1
ATOM 775 C CA . ARG A 1 97 ? 5.546 -6.537 -12.443 1.00 97.44 97 ARG A CA 1
ATOM 776 C C . ARG A 1 97 ? 6.509 -5.355 -12.537 1.00 97.44 97 ARG A C 1
ATOM 778 O O . ARG A 1 97 ? 6.302 -4.470 -13.358 1.00 97.44 97 ARG A O 1
ATOM 785 N N . TYR A 1 98 ? 7.542 -5.310 -11.713 1.00 97.62 98 TYR A N 1
ATOM 786 C CA . TYR A 1 98 ? 8.510 -4.211 -11.665 1.00 97.62 98 TYR A CA 1
ATOM 787 C C . TYR A 1 98 ? 9.701 -4.404 -12.608 1.00 97.62 98 TYR A C 1
ATOM 789 O O . TYR A 1 98 ? 10.338 -3.422 -12.963 1.00 97.62 98 TYR A O 1
ATOM 797 N N . GLY A 1 99 ? 9.972 -5.629 -13.055 1.00 96.75 99 GLY A N 1
ATOM 798 C CA . GLY A 1 99 ? 11.046 -5.932 -14.005 1.00 96.75 99 GLY A CA 1
ATOM 799 C C . GLY A 1 99 ? 11.562 -7.353 -13.822 1.00 96.75 99 GLY A C 1
ATOM 800 O O . GLY A 1 99 ? 10.860 -8.188 -13.241 1.00 96.75 99 GLY A O 1
ATOM 801 N N . ASN A 1 100 ? 12.774 -7.621 -14.290 1.00 96.88 100 ASN A N 1
ATOM 802 C CA . ASN A 1 100 ? 13.502 -8.864 -14.075 1.00 96.88 100 ASN A CA 1
ATOM 803 C C . ASN A 1 100 ? 14.957 -8.574 -13.683 1.00 96.88 100 ASN A C 1
ATOM 805 O O . ASN A 1 100 ? 15.664 -7.902 -14.420 1.00 96.88 100 ASN A O 1
ATOM 809 N N . VAL A 1 101 ? 15.434 -9.116 -12.558 1.00 95.62 101 VAL A N 1
ATOM 810 C CA . VAL A 1 101 ? 16.811 -8.878 -12.070 1.00 95.62 101 VAL A CA 1
ATOM 811 C C . VAL A 1 101 ? 17.909 -9.437 -12.981 1.00 95.62 101 VAL A C 1
ATOM 813 O O . VAL A 1 101 ? 19.077 -9.096 -12.806 1.00 95.62 101 VAL A O 1
ATOM 816 N N . PHE A 1 102 ? 17.566 -10.316 -13.925 1.00 93.56 102 PHE A N 1
ATOM 817 C CA . PHE A 1 102 ? 18.499 -10.837 -14.925 1.00 93.56 102 PHE A CA 1
ATOM 818 C C . PHE A 1 102 ? 18.555 -9.989 -16.202 1.00 93.56 102 PHE A C 1
ATOM 820 O O . PHE A 1 102 ? 19.492 -10.145 -16.980 1.00 93.56 102 PHE A O 1
ATOM 827 N N . GLU A 1 103 ? 17.568 -9.118 -16.423 1.00 95.00 103 GLU A N 1
ATOM 828 C CA . GLU A 1 103 ? 17.392 -8.364 -17.673 1.00 95.00 103 GLU A CA 1
ATOM 829 C C . GLU A 1 103 ? 17.530 -6.852 -17.449 1.00 95.00 103 GLU A C 1
ATOM 831 O O . GLU A 1 103 ? 18.126 -6.157 -18.270 1.00 95.00 103 GLU A O 1
ATOM 836 N N . ASP A 1 104 ? 17.019 -6.353 -16.323 1.00 93.56 104 ASP A N 1
ATOM 837 C CA . ASP A 1 104 ? 16.869 -4.933 -16.028 1.00 93.56 104 ASP A CA 1
ATOM 838 C C . ASP A 1 104 ? 17.861 -4.468 -14.941 1.00 93.56 104 ASP A C 1
ATOM 840 O O . ASP A 1 104 ? 18.095 -5.179 -13.953 1.00 93.56 104 ASP A O 1
ATOM 844 N N . PRO A 1 105 ? 18.413 -3.244 -15.044 1.00 93.62 105 PRO A N 1
ATOM 845 C CA . PRO A 1 105 ? 19.170 -2.629 -13.961 1.00 93.62 105 PRO A CA 1
ATOM 846 C C . PRO A 1 105 ? 18.340 -2.510 -12.679 1.00 93.62 105 PRO A C 1
ATOM 848 O O . PRO A 1 105 ? 17.174 -2.121 -12.703 1.00 93.62 105 PRO A O 1
ATOM 851 N N . MET A 1 106 ? 18.965 -2.756 -11.525 1.00 91.38 106 MET A N 1
ATOM 852 C CA . MET A 1 106 ? 18.268 -2.691 -10.235 1.00 91.38 106 MET A CA 1
ATOM 853 C C . MET A 1 106 ? 17.583 -1.342 -9.990 1.00 91.38 106 MET A C 1
ATOM 855 O O . MET A 1 106 ? 16.448 -1.327 -9.525 1.00 91.38 106 MET A O 1
ATOM 859 N N . LEU A 1 107 ? 18.234 -0.221 -10.318 1.00 91.81 107 LEU A N 1
ATOM 860 C CA . LEU A 1 107 ? 17.641 1.111 -10.151 1.00 91.81 107 LEU A CA 1
ATOM 861 C C . LEU A 1 107 ? 16.368 1.279 -10.991 1.00 91.81 107 LEU A C 1
ATOM 863 O O . LEU A 1 107 ? 15.372 1.784 -10.477 1.00 91.81 107 LEU A O 1
ATOM 867 N N . ASP A 1 108 ? 16.358 0.751 -12.216 1.00 93.31 108 ASP A N 1
ATOM 868 C CA . ASP A 1 108 ? 15.187 0.795 -13.090 1.00 93.31 108 ASP A CA 1
ATOM 869 C C . ASP A 1 108 ? 14.032 -0.021 -12.500 1.00 93.31 108 ASP A C 1
ATOM 871 O O . ASP A 1 108 ? 12.889 0.428 -12.524 1.00 93.31 108 ASP A O 1
ATOM 875 N N . ILE A 1 109 ? 14.312 -1.183 -11.896 1.00 94.19 109 ILE A N 1
ATOM 876 C CA . ILE A 1 109 ? 13.297 -2.001 -11.210 1.00 94.19 109 ILE A CA 1
ATOM 877 C C . ILE A 1 109 ? 12.685 -1.238 -10.022 1.00 94.19 109 ILE A C 1
ATOM 879 O O . ILE A 1 109 ? 11.463 -1.260 -9.841 1.00 94.19 109 ILE A O 1
ATOM 883 N N . LEU A 1 110 ? 13.508 -0.557 -9.214 1.00 91.56 110 LEU A N 1
ATOM 884 C CA . LEU A 1 110 ? 13.043 0.223 -8.057 1.00 91.56 110 LEU A CA 1
ATOM 885 C C . LEU A 1 110 ? 12.170 1.409 -8.499 1.00 91.56 110 LEU A C 1
ATOM 887 O O . LEU A 1 110 ? 11.047 1.573 -8.010 1.00 91.56 110 LEU A O 1
ATOM 891 N N . ASP A 1 111 ? 12.648 2.193 -9.467 1.00 92.00 111 ASP A N 1
ATOM 892 C CA . ASP A 1 111 ? 11.925 3.349 -10.003 1.00 92.00 111 ASP A CA 1
ATOM 893 C C . ASP A 1 111 ? 10.628 2.919 -10.698 1.00 92.00 111 ASP A C 1
ATOM 895 O O . ASP A 1 111 ? 9.569 3.539 -10.530 1.00 92.00 111 ASP A O 1
ATOM 899 N N . ASN A 1 112 ? 10.667 1.803 -11.430 1.00 95.12 112 ASN A N 1
ATOM 900 C CA . ASN A 1 112 ? 9.491 1.223 -12.058 1.00 95.12 112 ASN A CA 1
ATOM 901 C C . ASN A 1 112 ? 8.466 0.749 -11.021 1.00 95.12 112 ASN A C 1
ATOM 903 O O . ASN A 1 112 ? 7.265 0.934 -11.232 1.00 95.12 112 ASN A O 1
ATOM 907 N N . GLY A 1 113 ? 8.915 0.200 -9.889 1.00 95.31 113 GLY A N 1
ATOM 908 C CA . GLY A 1 113 ? 8.054 -0.183 -8.774 1.00 95.31 113 GLY A CA 1
ATOM 909 C C . GLY A 1 113 ? 7.284 0.999 -8.195 1.00 95.31 113 GLY A C 1
ATOM 910 O O . GLY A 1 113 ? 6.046 0.986 -8.165 1.00 95.31 113 GLY A O 1
ATOM 911 N N . ALA A 1 114 ? 7.999 2.063 -7.821 1.00 93.06 114 ALA A N 1
ATOM 912 C CA . ALA A 1 114 ? 7.396 3.290 -7.308 1.00 93.06 114 ALA A CA 1
ATOM 913 C C . ALA A 1 114 ? 6.413 3.909 -8.319 1.00 93.06 114 ALA A C 1
ATOM 915 O O . ALA A 1 114 ? 5.290 4.283 -7.959 1.00 93.06 114 ALA A O 1
ATOM 916 N N . 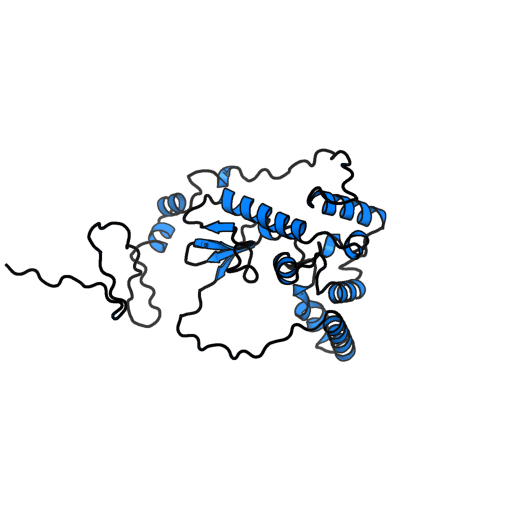ARG A 1 115 ? 6.805 3.960 -9.598 1.00 94.81 115 ARG A N 1
ATOM 917 C CA . ARG A 1 115 ? 5.995 4.501 -10.695 1.00 94.81 115 ARG A CA 1
ATOM 918 C C . ARG A 1 115 ? 4.728 3.683 -10.943 1.00 94.81 115 ARG A C 1
ATOM 920 O O . ARG A 1 115 ? 3.647 4.265 -11.014 1.00 94.81 115 ARG A O 1
ATOM 927 N N . LYS A 1 116 ? 4.826 2.353 -11.072 1.00 95.50 116 LYS A N 1
ATOM 928 C CA . LYS A 1 116 ? 3.670 1.480 -11.347 1.00 95.50 116 LYS A CA 1
ATOM 929 C C . LYS A 1 116 ? 2.631 1.567 -10.232 1.00 95.50 116 LYS A C 1
ATOM 931 O O . LYS A 1 116 ? 1.449 1.735 -10.523 1.00 95.50 116 LYS A O 1
ATO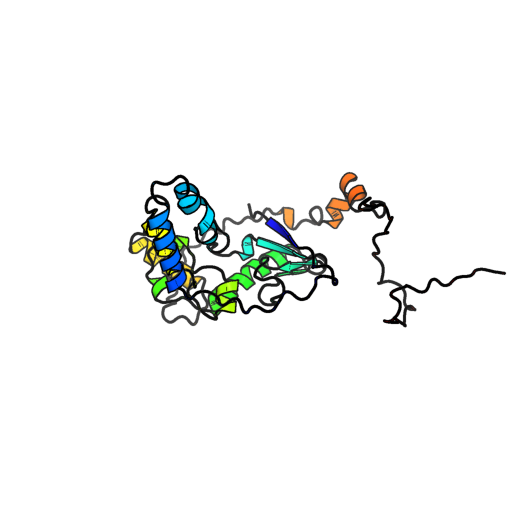M 936 N N . ILE A 1 117 ? 3.047 1.539 -8.966 1.00 94.75 117 ILE A N 1
ATOM 937 C CA . ILE A 1 117 ? 2.107 1.657 -7.844 1.00 94.75 117 ILE A CA 1
ATOM 938 C C . ILE A 1 117 ? 1.411 3.015 -7.822 1.00 94.75 117 ILE A C 1
ATOM 940 O O . ILE A 1 117 ? 0.185 3.059 -7.683 1.00 94.75 117 ILE A O 1
ATOM 944 N N . ARG A 1 118 ? 2.154 4.109 -8.027 1.00 92.12 118 ARG A N 1
ATOM 945 C CA . ARG A 1 118 ? 1.561 5.443 -8.160 1.00 92.12 118 ARG A CA 1
ATOM 946 C C . ARG A 1 118 ? 0.504 5.463 -9.265 1.00 92.12 118 ARG A C 1
ATOM 948 O O . ARG A 1 118 ? -0.622 5.875 -9.005 1.00 92.12 118 ARG A O 1
ATOM 955 N N . LEU A 1 119 ? 0.822 4.946 -10.453 1.00 91.88 119 LEU A N 1
ATOM 956 C CA . LEU A 1 119 ? -0.114 4.886 -11.582 1.00 91.88 119 LEU A CA 1
ATOM 957 C C . LEU A 1 119 ? -1.395 4.105 -11.253 1.00 91.88 119 LEU A C 1
ATOM 959 O O . LEU A 1 119 ? -2.478 4.537 -11.633 1.00 91.88 119 LEU A O 1
ATOM 963 N N . ILE A 1 120 ? -1.316 3.005 -10.501 1.00 92.75 120 ILE A N 1
ATOM 964 C CA . ILE A 1 120 ? -2.517 2.270 -10.077 1.00 92.75 120 ILE A CA 1
ATOM 965 C C . ILE A 1 120 ? -3.382 3.096 -9.120 1.00 92.75 120 ILE A C 1
ATOM 967 O O . ILE A 1 120 ? -4.599 3.170 -9.297 1.00 92.75 120 ILE A O 1
ATOM 971 N N . HIS A 1 121 ? -2.787 3.743 -8.111 1.00 90.38 121 HIS A N 1
ATOM 972 C CA . HIS A 1 121 ? -3.549 4.630 -7.223 1.00 90.38 121 HIS A CA 1
ATOM 973 C C . HIS A 1 121 ? -4.242 5.747 -8.008 1.00 90.38 121 HIS A C 1
ATOM 975 O O . HIS A 1 121 ? -5.395 6.068 -7.719 1.00 90.38 121 HIS A O 1
ATOM 981 N N . GLN A 1 122 ? -3.553 6.281 -9.015 1.00 87.06 122 GLN A N 1
ATOM 982 C CA . GLN A 1 122 ? -4.042 7.320 -9.908 1.00 87.06 122 GLN A CA 1
ATOM 983 C C . GLN A 1 122 ? -5.225 6.860 -10.771 1.00 87.06 122 GLN A C 1
ATOM 985 O O . GLN A 1 122 ? -6.260 7.522 -10.795 1.00 87.06 122 GLN A O 1
ATOM 990 N N . GLN A 1 123 ? -5.096 5.711 -11.436 1.00 90.12 123 GLN A N 1
ATOM 991 C CA . GLN A 1 123 ? -6.089 5.177 -12.375 1.00 90.12 123 GLN A CA 1
ATOM 992 C C . GLN A 1 123 ? -7.449 4.885 -11.733 1.00 90.12 123 GLN A C 1
ATOM 994 O O . GLN A 1 123 ? -8.480 5.041 -12.380 1.00 90.12 123 GLN A O 1
ATOM 999 N N . HIS A 1 124 ? -7.475 4.476 -10.463 1.00 88.69 124 HIS A N 1
ATOM 1000 C CA . HIS A 1 124 ? -8.726 4.162 -9.762 1.00 88.69 124 HIS A CA 1
ATOM 1001 C C . HIS A 1 124 ? -9.337 5.357 -9.019 1.00 88.69 124 HIS A C 1
ATOM 1003 O O . HIS A 1 124 ? -10.389 5.215 -8.390 1.00 88.69 124 HIS A O 1
ATOM 1009 N N . GLY A 1 125 ? -8.704 6.529 -9.106 1.00 84.69 125 GLY A N 1
ATOM 1010 C CA . GLY A 1 125 ? -9.210 7.783 -8.569 1.00 84.69 125 GLY A CA 1
ATOM 1011 C C . GLY A 1 125 ? -9.163 7.902 -7.044 1.00 84.69 125 GLY A C 1
ATOM 1012 O O . GLY A 1 125 ? -8.754 7.000 -6.302 1.00 84.69 125 GLY A O 1
ATOM 1013 N N . PHE A 1 126 ? -9.610 9.066 -6.571 1.00 90.25 126 PHE A N 1
ATOM 1014 C CA . PHE A 1 126 ? -9.606 9.446 -5.164 1.00 90.25 126 PHE A CA 1
ATOM 1015 C C . PHE A 1 126 ? -11.037 9.686 -4.670 1.00 90.25 126 PHE A C 1
ATOM 1017 O O . PHE A 1 126 ? -11.631 10.729 -4.912 1.00 90.25 126 PHE A O 1
ATOM 1024 N N . ASP A 1 127 ? -11.615 8.702 -3.983 1.00 92.00 127 ASP A N 1
ATOM 1025 C CA . ASP A 1 127 ? -13.016 8.736 -3.541 1.00 92.00 127 ASP A CA 1
ATOM 1026 C C . ASP A 1 127 ? -13.340 9.961 -2.657 1.00 92.00 127 ASP A C 1
ATOM 1028 O O . ASP A 1 127 ? -12.558 10.338 -1.779 1.00 92.00 127 ASP A O 1
ATOM 1032 N N . GLY A 1 128 ? -14.517 10.566 -2.858 1.00 91.62 128 GLY A N 1
ATOM 1033 C CA . GLY A 1 128 ? -14.962 11.754 -2.116 1.00 91.62 128 GLY A CA 1
ATOM 1034 C C . GLY A 1 128 ? -15.022 11.556 -0.600 1.00 91.62 128 GLY A C 1
ATOM 1035 O O . GLY A 1 128 ? -14.700 12.469 0.159 1.00 91.62 128 GLY A O 1
ATOM 1036 N N . ALA A 1 129 ? -15.346 10.347 -0.133 1.00 93.88 129 ALA A N 1
ATOM 1037 C CA . ALA A 1 129 ? -15.334 10.034 1.293 1.00 93.88 129 ALA A CA 1
ATOM 1038 C C . ALA A 1 129 ? -13.910 9.910 1.858 1.00 93.88 129 ALA A C 1
ATOM 1040 O O . ALA A 1 129 ? -13.729 10.001 3.071 1.00 93.88 129 ALA A O 1
ATOM 1041 N N . CYS A 1 130 ? -12.903 9.679 1.009 1.00 94.56 130 CYS A N 1
ATOM 1042 C CA . CYS A 1 130 ? -11.498 9.691 1.405 1.00 94.56 130 CYS A CA 1
ATOM 1043 C C . CYS A 1 130 ? -10.936 11.121 1.442 1.00 94.56 130 CYS A C 1
ATOM 1045 O O . CYS A 1 130 ? -10.160 11.423 2.345 1.00 94.56 130 CYS A O 1
ATOM 1047 N N . GLN A 1 131 ? -11.375 12.005 0.540 1.00 93.69 131 GLN A N 1
ATOM 1048 C CA . GLN A 1 131 ? -10.957 13.416 0.488 1.00 93.69 131 GLN A CA 1
ATOM 1049 C C . GLN A 1 131 ? -11.287 14.212 1.754 1.00 93.69 131 GLN A C 1
ATOM 1051 O O . GLN A 1 131 ? -10.576 15.158 2.076 1.00 93.69 131 GLN A O 1
ATOM 1056 N N . SER A 1 132 ? -12.339 13.829 2.480 1.00 94.31 132 SER A N 1
ATOM 1057 C CA . SER A 1 132 ? -12.761 14.452 3.743 1.00 94.31 132 SER A CA 1
ATOM 1058 C C . SER A 1 132 ? -12.493 13.583 4.980 1.00 94.31 132 SER A C 1
ATOM 1060 O O . SER A 1 132 ? -12.923 13.915 6.084 1.00 94.31 132 SER A O 1
ATOM 1062 N N . CYS A 1 133 ? -11.798 12.450 4.826 1.00 96.44 133 CYS A N 1
ATOM 1063 C CA . CYS A 1 133 ? -11.545 11.525 5.928 1.00 96.44 133 CYS A CA 1
ATOM 1064 C C . CYS A 1 133 ? -10.432 12.043 6.846 1.00 96.44 133 CYS A C 1
ATOM 1066 O O . CYS A 1 133 ? -9.311 12.254 6.389 1.00 96.44 133 CYS A O 1
ATOM 1068 N N . SER A 1 134 ? -10.702 12.125 8.151 1.00 97.06 134 SER A N 1
ATOM 1069 C CA . SER A 1 134 ? -9.744 12.512 9.203 1.00 97.06 134 SER A CA 1
ATOM 1070 C C . SER A 1 134 ? -8.671 11.463 9.522 1.00 97.06 134 SER A C 1
ATOM 1072 O O . SER A 1 134 ? -7.934 11.618 10.488 1.00 97.06 134 SER A O 1
ATOM 1074 N N . HIS A 1 135 ? -8.620 10.362 8.773 1.00 96.75 135 HIS A N 1
ATOM 1075 C CA . HIS A 1 135 ? -7.619 9.300 8.921 1.00 96.75 135 HIS A CA 1
ATOM 1076 C C . HIS A 1 135 ? -6.936 8.981 7.584 1.00 96.75 135 HIS A C 1
ATOM 1078 O O . HIS A 1 135 ? -6.416 7.881 7.386 1.00 96.75 135 HIS A O 1
ATOM 1084 N N . LEU A 1 136 ? -6.978 9.912 6.626 1.00 95.19 136 LEU A N 1
ATOM 1085 C CA . LEU A 1 136 ? -6.419 9.698 5.294 1.00 95.19 136 LEU A CA 1
ATOM 1086 C C . LEU A 1 136 ? -4.900 9.474 5.343 1.00 95.19 136 LEU A C 1
ATOM 1088 O O . LEU A 1 136 ? -4.398 8.599 4.637 1.00 95.19 136 LEU A O 1
ATOM 1092 N N . SER A 1 137 ? -4.183 10.194 6.210 1.00 92.94 137 SER A N 1
ATOM 1093 C CA . SER A 1 137 ? -2.743 9.988 6.423 1.00 92.94 137 SER A CA 1
ATOM 1094 C C . SER A 1 137 ? -2.391 8.674 7.122 1.00 92.94 137 SER A C 1
ATOM 1096 O O . SER A 1 137 ? -1.219 8.328 7.198 1.00 92.94 137 SER A O 1
ATOM 1098 N N . ALA A 1 138 ? -3.379 7.937 7.630 1.00 93.00 138 ALA A N 1
ATOM 1099 C CA . ALA A 1 138 ? -3.161 6.645 8.265 1.00 93.00 138 ALA A CA 1
ATOM 1100 C C . ALA A 1 138 ? -3.457 5.478 7.315 1.00 93.00 138 ALA A C 1
ATOM 1102 O O . ALA A 1 138 ? -2.808 4.443 7.409 1.00 93.00 138 ALA A O 1
ATOM 1103 N N . CYS A 1 139 ? -4.453 5.608 6.426 1.00 93.88 139 CYS A N 1
ATOM 1104 C CA . CYS A 1 139 ? -4.851 4.511 5.534 1.00 93.88 139 CYS A CA 1
ATOM 1105 C C . CYS A 1 139 ? -4.392 4.667 4.081 1.00 93.88 139 CYS A C 1
ATOM 1107 O O . CYS A 1 139 ? -4.390 3.684 3.344 1.00 93.88 139 CYS A O 1
ATOM 1109 N N . HIS A 1 140 ? -4.088 5.892 3.639 1.00 93.25 140 HIS A N 1
ATOM 1110 C CA . HIS A 1 140 ? -3.659 6.213 2.272 1.00 93.25 140 HIS A CA 1
ATOM 1111 C C . HIS A 1 140 ? -4.516 5.564 1.179 1.00 93.25 140 HIS A C 1
ATOM 1113 O O . HIS A 1 140 ? -4.020 5.185 0.123 1.00 93.25 140 HIS A O 1
ATOM 1119 N N . THR A 1 141 ? -5.824 5.435 1.429 1.00 93.25 141 THR A N 1
ATOM 1120 C CA . THR A 1 141 ? -6.830 4.799 0.556 1.00 93.25 141 THR A CA 1
ATOM 1121 C C . THR A 1 141 ? -6.675 3.285 0.317 1.00 93.25 141 THR A C 1
ATOM 1123 O O . THR A 1 141 ? -7.467 2.709 -0.435 1.00 93.25 141 THR A O 1
ATOM 1126 N N . GLY A 1 142 ? -5.756 2.617 1.019 1.00 92.69 142 GLY A N 1
ATOM 1127 C CA . GLY A 1 142 ? -5.591 1.163 1.032 1.00 92.69 142 GLY A CA 1
ATOM 1128 C C . GLY A 1 142 ? -4.757 0.587 -0.119 1.00 92.69 142 GLY A C 1
ATOM 1129 O O . GLY A 1 142 ? -4.162 1.303 -0.915 1.00 92.69 142 GLY A O 1
ATOM 1130 N N . CYS A 1 143 ? -4.742 -0.745 -0.221 1.00 94.12 143 CYS A N 1
ATOM 1131 C CA . CYS A 1 143 ? -3.843 -1.488 -1.107 1.00 94.12 143 CYS A CA 1
ATOM 1132 C C . CYS A 1 143 ? -4.126 -1.264 -2.613 1.00 94.12 143 CYS A C 1
ATOM 1134 O O . CYS A 1 143 ? -5.253 -1.521 -3.056 1.00 94.12 143 CYS A O 1
ATOM 1136 N N . PRO A 1 144 ? -3.111 -0.928 -3.436 1.00 94.19 144 PRO A N 1
ATOM 1137 C CA . PRO A 1 144 ? -3.273 -0.706 -4.878 1.00 94.19 144 PRO A CA 1
ATOM 1138 C C . PRO A 1 144 ? -3.713 -1.963 -5.636 1.00 94.19 144 PRO A C 1
ATOM 1140 O O . PRO A 1 144 ? -4.571 -1.876 -6.509 1.00 94.19 144 PRO A O 1
ATOM 1143 N N . VAL A 1 145 ? -3.216 -3.150 -5.265 1.00 95.00 145 VAL A N 1
ATOM 1144 C CA . VAL A 1 145 ? -3.652 -4.425 -5.873 1.00 95.00 145 VAL A CA 1
ATOM 1145 C C . VAL A 1 145 ? -5.149 -4.642 -5.683 1.00 95.00 145 VAL A C 1
ATOM 1147 O O . VAL A 1 145 ? -5.854 -5.063 -6.597 1.00 95.00 145 VAL A O 1
ATOM 1150 N N . VAL A 1 146 ? -5.663 -4.321 -4.497 1.00 92.38 146 VAL A N 1
ATOM 1151 C CA . VAL A 1 146 ? -7.085 -4.486 -4.200 1.00 92.38 146 VAL A CA 1
ATOM 1152 C C . VAL A 1 146 ? -7.929 -3.439 -4.924 1.00 92.38 146 VAL A C 1
ATOM 1154 O O . VAL A 1 146 ? -9.009 -3.779 -5.404 1.00 92.38 146 VAL A O 1
ATOM 1157 N N . LYS A 1 147 ? -7.448 -2.195 -5.043 1.00 92.44 147 LYS A N 1
ATOM 1158 C CA . LYS A 1 147 ? -8.097 -1.172 -5.878 1.00 92.44 147 LYS A CA 1
ATOM 1159 C C . LYS A 1 147 ? -8.204 -1.625 -7.329 1.00 92.44 147 LYS A C 1
ATOM 1161 O O . LYS A 1 147 ? -9.291 -1.555 -7.894 1.00 92.44 147 LYS A O 1
ATOM 1166 N N . TYR A 1 148 ? -7.114 -2.167 -7.870 1.00 93.88 148 TYR A N 1
ATOM 1167 C CA . TYR A 1 148 ? -7.061 -2.729 -9.214 1.00 93.88 148 TYR A CA 1
ATOM 1168 C C . TYR A 1 148 ? -8.056 -3.868 -9.411 1.00 93.88 148 TYR A C 1
ATOM 1170 O O . TYR A 1 148 ? -8.847 -3.859 -10.346 1.00 93.88 148 TYR A O 1
ATOM 1178 N N . GLN A 1 149 ? -8.106 -4.826 -8.492 1.00 91.69 149 GLN A N 1
ATOM 1179 C CA . GLN A 1 149 ? -9.052 -5.939 -8.598 1.00 91.69 149 GLN A CA 1
ATOM 1180 C C . GLN A 1 149 ? -10.516 -5.501 -8.448 1.00 91.69 149 GLN A C 1
ATOM 1182 O O . GLN A 1 149 ? -11.398 -6.092 -9.062 1.00 91.69 149 GLN A O 1
ATOM 1187 N N . ASN A 1 150 ? -10.784 -4.484 -7.626 1.00 89.56 150 ASN A N 1
ATOM 1188 C CA . ASN A 1 150 ? -12.146 -4.032 -7.334 1.00 89.56 150 ASN A CA 1
ATOM 1189 C C . ASN A 1 150 ? -12.628 -2.899 -8.237 1.00 89.56 150 ASN A C 1
ATOM 1191 O O . ASN A 1 150 ? -13.795 -2.526 -8.134 1.00 89.56 150 ASN A O 1
ATOM 1195 N N . GLN A 1 151 ? -11.738 -2.325 -9.051 1.00 89.88 151 GLN A N 1
ATOM 1196 C CA . GLN A 1 151 ? -12.009 -1.151 -9.879 1.00 89.88 151 GLN A CA 1
ATOM 1197 C C . GLN A 1 151 ? -12.621 -0.002 -9.058 1.00 89.88 151 GLN A C 1
ATOM 1199 O O . GLN A 1 151 ? -13.611 0.614 -9.444 1.00 89.88 151 GLN A O 1
ATOM 1204 N N . ASN A 1 152 ? -12.061 0.251 -7.870 1.00 88.56 152 ASN A N 1
ATOM 1205 C CA . ASN A 1 152 ? -12.603 1.228 -6.927 1.00 88.56 152 ASN A CA 1
ATOM 1206 C C . ASN A 1 152 ? -11.484 1.971 -6.186 1.00 88.56 152 ASN A C 1
ATOM 1208 O O . ASN A 1 152 ? -10.588 1.346 -5.616 1.00 88.56 152 ASN A O 1
ATOM 1212 N N . GLY A 1 153 ? -11.562 3.304 -6.155 1.00 88.62 153 GLY A N 1
ATOM 1213 C CA . GLY A 1 153 ? -10.601 4.175 -5.473 1.00 88.62 153 GLY A CA 1
ATOM 1214 C C . GLY A 1 153 ? -10.662 4.121 -3.945 1.00 88.62 153 GLY A C 1
ATOM 1215 O O . GLY A 1 153 ? -9.725 4.575 -3.283 1.00 88.62 153 GLY A O 1
ATOM 1216 N N . ARG A 1 154 ? -11.725 3.543 -3.373 1.00 90.75 154 ARG A N 1
ATOM 1217 C CA . ARG A 1 154 ? -11.927 3.380 -1.932 1.00 90.75 154 ARG A CA 1
ATOM 1218 C C . ARG A 1 154 ? -11.612 1.961 -1.476 1.00 90.75 154 ARG A C 1
ATOM 1220 O O . ARG A 1 154 ? -12.114 0.979 -2.023 1.00 90.75 154 ARG A O 1
ATOM 1227 N N . SER A 1 155 ? -10.867 1.855 -0.377 1.00 91.19 155 SER A N 1
ATOM 1228 C CA . SER A 1 155 ? -10.617 0.569 0.271 1.00 91.19 155 SER A CA 1
ATOM 1229 C C . SER A 1 155 ? -11.921 -0.129 0.680 1.00 91.19 155 SER A C 1
ATOM 1231 O O . SER A 1 155 ? -12.762 0.424 1.395 1.00 91.19 155 SER A O 1
ATOM 1233 N N . TYR A 1 156 ? -12.053 -1.396 0.291 1.00 89.56 156 TYR A N 1
ATOM 1234 C CA . TYR A 1 156 ? -13.151 -2.284 0.683 1.00 89.56 156 TYR A CA 1
ATOM 1235 C C . TYR A 1 156 ? -13.204 -2.593 2.195 1.00 89.56 156 TYR A C 1
ATOM 1237 O O . TYR A 1 156 ? -14.179 -3.186 2.665 1.00 89.56 156 TYR A O 1
ATOM 1245 N N . THR A 1 157 ? -12.164 -2.219 2.948 1.00 91.44 157 THR A N 1
ATOM 1246 C CA . THR A 1 157 ? -12.069 -2.333 4.413 1.00 91.44 157 THR A CA 1
ATOM 1247 C C . THR A 1 157 ? -12.245 -0.993 5.121 1.00 91.44 157 THR A C 1
ATOM 1249 O O . THR A 1 157 ? -12.093 -0.943 6.333 1.00 91.44 157 THR A O 1
ATOM 1252 N N . CYS A 1 158 ? -12.604 0.085 4.411 1.00 93.38 158 CYS A N 1
ATOM 1253 C CA . CYS A 1 158 ? -12.721 1.431 4.987 1.00 93.38 158 CYS A CA 1
ATOM 1254 C C . CYS A 1 158 ? -13.593 1.473 6.258 1.00 93.38 158 CYS A C 1
ATOM 1256 O O . CYS A 1 158 ? -13.180 2.045 7.262 1.00 93.38 158 CYS A O 1
ATOM 1258 N N . GLY A 1 159 ? -14.761 0.816 6.249 1.00 92.75 159 GLY A N 1
ATOM 1259 C CA . GLY A 1 159 ? -15.643 0.753 7.423 1.00 92.75 159 GLY A CA 1
ATOM 1260 C C . GLY A 1 159 ? -15.006 0.047 8.624 1.00 92.75 159 GLY A C 1
ATOM 1261 O O . GLY A 1 159 ? -15.079 0.546 9.741 1.00 92.75 159 GLY A O 1
ATOM 1262 N N . LEU A 1 160 ? -14.322 -1.073 8.382 1.00 93.25 160 LEU A N 1
ATOM 1263 C CA . LEU A 1 160 ? -13.592 -1.816 9.411 1.00 93.25 160 LEU A CA 1
ATOM 1264 C C . LEU A 1 160 ? -12.427 -0.994 9.981 1.00 93.25 160 LEU A C 1
ATOM 1266 O O . LEU A 1 160 ? -12.266 -0.911 11.191 1.00 93.25 160 LEU A O 1
ATOM 1270 N N . GLN A 1 161 ? -11.647 -0.342 9.119 1.00 94.69 161 GLN A N 1
ATOM 1271 C CA . GLN A 1 161 ? -10.529 0.506 9.541 1.00 94.69 161 GLN A CA 1
ATOM 1272 C C . GLN A 1 161 ? -11.009 1.672 10.405 1.00 94.69 161 GLN A C 1
ATOM 1274 O O . GLN A 1 161 ? -10.427 1.930 11.451 1.00 94.69 161 GLN A O 1
ATOM 1279 N N . LYS A 1 162 ? -12.114 2.326 10.023 1.00 94.31 162 LYS A N 1
ATOM 1280 C CA . LYS A 1 162 ? -12.728 3.382 10.839 1.00 94.31 162 LYS A CA 1
ATOM 1281 C C . LYS A 1 162 ? -13.155 2.879 12.221 1.00 94.31 162 LYS A C 1
ATOM 1283 O O . LYS A 1 162 ? -12.916 3.587 13.191 1.00 94.31 162 LYS A O 1
ATOM 1288 N N . ALA A 1 163 ? -13.730 1.677 12.318 1.00 93.75 163 ALA A N 1
ATOM 1289 C CA . ALA A 1 163 ? -14.087 1.074 13.605 1.00 93.75 163 ALA A CA 1
ATOM 1290 C C . ALA A 1 163 ? -12.842 0.817 14.476 1.00 93.75 163 ALA A C 1
ATOM 1292 O O . ALA A 1 163 ? -12.788 1.252 15.623 1.00 93.75 163 ALA A O 1
ATOM 1293 N N . ILE A 1 164 ? -11.789 0.229 13.895 1.00 93.00 164 ILE A N 1
ATOM 1294 C CA . ILE A 1 164 ? -10.509 -0.007 14.586 1.00 93.00 164 ILE A CA 1
ATOM 1295 C C . ILE A 1 164 ? -9.884 1.311 15.076 1.00 93.00 164 ILE A C 1
ATOM 1297 O O . ILE A 1 164 ? -9.350 1.365 16.186 1.00 93.00 164 ILE A O 1
ATOM 1301 N N . TYR A 1 165 ? -9.938 2.374 14.268 1.00 93.94 165 TYR A N 1
ATOM 1302 C CA . TYR A 1 165 ? -9.385 3.683 14.630 1.00 93.94 165 TYR A CA 1
ATOM 1303 C C . TYR A 1 165 ? -10.185 4.351 15.749 1.00 93.94 165 TYR A C 1
ATOM 1305 O O . TYR A 1 165 ? -9.588 4.856 16.699 1.00 93.94 165 TYR A O 1
ATOM 1313 N N . ALA A 1 166 ? -11.517 4.285 15.679 1.00 92.94 166 ALA A N 1
ATOM 1314 C CA . ALA A 1 166 ? -12.405 4.800 16.717 1.00 92.94 166 ALA A CA 1
ATOM 1315 C C . ALA A 1 166 ? -12.186 4.107 18.071 1.00 92.94 166 ALA A C 1
ATOM 1317 O O . ALA A 1 166 ? -12.227 4.767 19.107 1.00 92.94 166 ALA A O 1
ATOM 1318 N N . ASP A 1 167 ? -11.880 2.808 18.062 1.00 91.81 167 ASP A N 1
ATOM 1319 C CA . ASP A 1 167 ? -11.598 2.035 19.274 1.00 91.81 167 ASP A CA 1
ATOM 1320 C C . ASP A 1 167 ? -10.201 2.289 19.862 1.00 91.81 167 ASP A C 1
ATOM 1322 O O . ASP A 1 167 ? -9.945 1.945 21.017 1.00 91.81 167 ASP A O 1
ATOM 1326 N N . ASN A 1 168 ? -9.285 2.888 19.092 1.00 90.00 168 ASN A N 1
ATOM 1327 C CA . ASN A 1 168 ? -7.902 3.136 19.507 1.00 90.00 168 ASN A CA 1
ATOM 1328 C C . ASN A 1 168 ? -7.465 4.584 19.198 1.00 90.00 168 ASN A C 1
ATOM 1330 O O . ASN A 1 168 ? -6.449 4.794 18.527 1.00 90.00 168 ASN A O 1
ATOM 1334 N N . PRO A 1 169 ? -8.166 5.610 19.718 1.00 91.81 169 PRO A N 1
ATOM 1335 C CA . PRO A 1 169 ? -7.956 7.008 19.328 1.00 91.81 169 PRO A CA 1
ATOM 1336 C C . PRO A 1 169 ? -6.593 7.564 19.759 1.00 91.81 169 PRO A C 1
ATOM 1338 O O . PRO A 1 169 ? -6.110 8.531 19.180 1.00 91.81 169 PRO A O 1
ATOM 1341 N N . LYS A 1 170 ? -5.944 6.955 20.761 1.00 90.88 170 LYS A N 1
ATOM 1342 C CA . LYS A 1 170 ? -4.569 7.306 21.155 1.00 90.88 170 LYS A CA 1
ATOM 1343 C C . LYS A 1 170 ? -3.544 6.864 20.109 1.00 90.88 170 LYS A C 1
ATOM 1345 O O . LYS A 1 170 ? -2.575 7.574 19.873 1.00 90.88 170 LYS A O 1
ATOM 1350 N N . SER A 1 171 ? -3.754 5.695 19.504 1.00 89.06 171 SER A N 1
ATOM 1351 C CA . SER A 1 171 ? -2.871 5.142 18.471 1.00 89.06 171 SER A CA 1
ATOM 1352 C C . SER A 1 171 ? -3.182 5.718 17.093 1.00 89.06 171 SER A C 1
ATOM 1354 O O . SER A 1 171 ? -2.273 5.899 16.289 1.00 89.06 171 SER A O 1
ATOM 1356 N N . TYR A 1 172 ? -4.455 6.021 16.833 1.00 92.12 172 TYR A N 1
ATOM 1357 C CA . TYR A 1 172 ? -4.949 6.509 15.547 1.00 92.12 172 TYR A CA 1
ATOM 1358 C C . TYR A 1 172 ? -5.780 7.784 15.738 1.00 92.12 172 TYR A C 1
ATOM 1360 O O . TYR A 1 172 ? -6.992 7.776 15.503 1.00 92.12 172 TYR A O 1
ATOM 1368 N N . PRO A 1 173 ? -5.162 8.887 16.196 1.00 94.06 173 PRO A N 1
ATOM 1369 C CA . PRO A 1 173 ? -5.886 10.129 16.420 1.00 94.06 173 PRO A CA 1
ATOM 1370 C C . PRO A 1 173 ? -6.492 10.645 15.115 1.00 94.06 173 PRO A C 1
ATOM 1372 O O . PRO A 1 173 ? -5.881 10.569 14.046 1.00 94.06 173 PRO A O 1
ATOM 1375 N N . ALA A 1 174 ? -7.708 11.183 15.206 1.00 95.00 174 ALA A N 1
ATOM 1376 C CA . ALA A 1 174 ? -8.317 11.892 14.093 1.00 95.00 174 ALA A CA 1
ATOM 1377 C C . ALA A 1 174 ? -7.552 13.193 13.824 1.00 95.00 174 ALA A C 1
ATOM 1379 O O . ALA A 1 174 ? -7.224 13.954 14.738 1.00 95.00 174 ALA A O 1
ATOM 1380 N N . GLU A 1 175 ? -7.280 13.456 12.554 1.00 93.88 175 GLU A N 1
ATOM 1381 C CA . GLU A 1 175 ? -6.616 14.673 12.118 1.00 93.88 175 GLU A CA 1
ATOM 1382 C C . GLU A 1 175 ? -7.497 15.900 12.348 1.00 93.88 175 GLU A C 1
ATOM 1384 O O . GLU A 1 175 ? -8.713 15.885 12.136 1.00 93.88 175 GLU A O 1
ATOM 1389 N N . ARG A 1 176 ? -6.857 17.015 12.712 1.00 96.06 176 ARG A N 1
ATOM 1390 C CA . ARG A 1 176 ? -7.526 18.318 12.716 1.00 96.06 176 ARG A CA 1
ATOM 1391 C C . ARG A 1 176 ? -7.936 18.691 11.282 1.00 96.06 176 ARG A C 1
ATOM 1393 O O . ARG A 1 176 ? -7.166 18.415 10.362 1.00 96.06 176 ARG A O 1
ATOM 1400 N N . PRO A 1 177 ? -9.061 19.401 11.074 1.00 95.50 177 PRO A N 1
ATOM 1401 C CA . PRO A 1 177 ? -9.562 19.714 9.732 1.00 95.50 177 PRO A CA 1
ATOM 1402 C C . PRO A 1 177 ? -8.563 20.418 8.802 1.00 95.50 177 PRO A C 1
ATOM 1404 O O . PRO A 1 177 ? -8.594 20.193 7.600 1.00 95.50 177 PRO A O 1
ATOM 1407 N N . THR A 1 178 ? -7.675 21.267 9.326 1.00 93.31 178 THR A N 1
ATOM 1408 C CA . THR A 1 178 ? -6.636 21.926 8.514 1.00 93.31 178 THR A CA 1
ATOM 1409 C C . THR A 1 178 ? -5.595 20.926 8.016 1.00 93.31 178 THR A C 1
ATOM 1411 O O . THR A 1 178 ? -5.378 20.822 6.817 1.00 93.31 178 THR A O 1
ATOM 1414 N N . VAL A 1 179 ? -5.044 20.112 8.923 1.00 93.56 179 VAL A N 1
ATOM 1415 C CA . VAL A 1 179 ? -4.073 19.051 8.604 1.00 93.56 179 VAL A CA 1
ATOM 1416 C C . VAL A 1 179 ? -4.663 18.050 7.612 1.00 93.56 179 VAL A C 1
ATOM 1418 O O . VAL A 1 179 ? -4.001 17.673 6.649 1.00 93.56 179 VAL A O 1
ATOM 1421 N N . GLN A 1 180 ? -5.921 17.663 7.825 1.00 95.12 180 GLN A N 1
ATOM 1422 C CA . GLN A 1 180 ? -6.658 16.750 6.958 1.00 95.12 180 GLN A CA 1
ATOM 1423 C C . GLN A 1 180 ? -6.768 17.299 5.526 1.00 95.12 180 GLN A C 1
ATOM 1425 O O . GLN A 1 180 ? -6.449 16.589 4.572 1.00 95.12 180 GLN A O 1
ATOM 1430 N N . ARG A 1 181 ? -7.171 18.568 5.368 1.00 93.44 181 ARG A N 1
ATOM 1431 C CA . ARG A 1 181 ? -7.284 19.221 4.053 1.00 93.44 181 ARG A CA 1
ATOM 1432 C C . ARG A 1 181 ? -5.930 19.344 3.365 1.00 93.44 181 ARG A C 1
ATOM 1434 O O . ARG A 1 181 ? -5.813 18.971 2.202 1.00 93.44 181 ARG A O 1
ATOM 1441 N N . ASP A 1 182 ? -4.908 19.796 4.088 1.00 92.44 182 ASP A N 1
ATOM 1442 C CA . ASP A 1 182 ? -3.551 19.943 3.550 1.00 92.44 182 ASP A CA 1
ATOM 1443 C C . ASP A 1 182 ? -2.979 18.591 3.102 1.00 92.44 182 ASP A C 1
ATOM 1445 O O . ASP A 1 182 ? -2.279 18.490 2.092 1.00 92.44 182 ASP A O 1
ATOM 1449 N N . TYR A 1 183 ? -3.272 17.520 3.844 1.00 92.75 183 TYR A N 1
ATOM 1450 C CA . TYR A 1 183 ? -2.890 16.169 3.455 1.00 92.75 183 TYR A CA 1
ATOM 1451 C C . TYR A 1 183 ? -3.660 15.696 2.217 1.00 92.75 183 TYR A C 1
ATOM 1453 O O . TYR A 1 183 ? -3.044 15.185 1.286 1.00 92.75 183 TYR A O 1
ATOM 1461 N N . ALA A 1 184 ? -4.979 15.899 2.168 1.00 92.31 184 ALA A N 1
ATOM 1462 C CA . ALA A 1 184 ? -5.806 15.504 1.030 1.00 92.31 184 ALA A CA 1
ATOM 1463 C C . ALA A 1 184 ? -5.397 16.212 -0.271 1.00 92.31 184 ALA A C 1
ATOM 1465 O O . ALA A 1 184 ? -5.344 15.565 -1.315 1.00 92.31 184 ALA A O 1
ATOM 1466 N N . VAL A 1 185 ? -5.047 17.503 -0.211 1.00 89.81 185 VAL A N 1
ATOM 1467 C CA . VAL A 1 185 ? -4.526 18.253 -1.366 1.00 89.81 185 VAL A CA 1
ATOM 1468 C C . VAL A 1 185 ? -3.214 17.648 -1.860 1.00 89.81 185 VAL A C 1
ATOM 1470 O O . VAL A 1 185 ? -3.091 17.372 -3.049 1.00 89.81 185 VAL A O 1
ATOM 1473 N N . ARG A 1 186 ? -2.255 17.376 -0.964 1.00 88.06 186 ARG A N 1
ATOM 1474 C CA . ARG A 1 186 ? -0.981 16.739 -1.345 1.00 88.06 186 ARG A CA 1
ATOM 1475 C C . ARG A 1 186 ? -1.197 15.348 -1.939 1.00 88.06 186 ARG A C 1
ATOM 1477 O O . ARG A 1 186 ? -0.674 15.053 -3.006 1.00 88.06 186 ARG A O 1
ATOM 1484 N N . TYR A 1 187 ? -2.038 14.535 -1.300 1.00 88.81 187 TYR A N 1
ATOM 1485 C CA . TYR A 1 187 ? -2.398 13.204 -1.789 1.00 88.81 187 TYR A CA 1
ATOM 1486 C C . TYR A 1 187 ? -3.016 13.261 -3.199 1.00 88.81 187 TYR A C 1
ATOM 1488 O O . TYR A 1 187 ? -2.711 12.426 -4.046 1.00 88.81 187 TYR A O 1
ATOM 1496 N N . ALA A 1 188 ? -3.855 14.267 -3.471 1.00 84.38 188 ALA A N 1
ATOM 1497 C CA . ALA A 1 188 ? -4.463 14.488 -4.782 1.00 84.38 188 ALA A CA 1
ATOM 1498 C C . ALA A 1 188 ? -3.481 15.044 -5.829 1.00 84.38 188 ALA A C 1
ATOM 1500 O O . ALA A 1 188 ? -3.610 14.723 -7.003 1.00 84.38 188 ALA A O 1
ATOM 1501 N N . GLN A 1 189 ? -2.496 15.855 -5.439 1.00 76.75 189 GLN A N 1
ATOM 1502 C CA . GLN A 1 189 ? -1.447 16.346 -6.346 1.00 76.75 189 GLN A CA 1
ATOM 1503 C C . GLN A 1 189 ? -0.484 15.236 -6.769 1.00 76.75 189 GLN A C 1
ATOM 1505 O O . GLN A 1 189 ? 0.056 15.264 -7.874 1.00 76.75 189 GLN A O 1
ATOM 1510 N N . ASP A 1 190 ? -0.314 14.225 -5.916 1.00 70.50 190 ASP A N 1
ATOM 1511 C CA . ASP A 1 190 ? 0.350 12.991 -6.304 1.00 70.50 190 ASP A CA 1
ATOM 1512 C C . ASP A 1 190 ? -0.536 12.080 -7.176 1.00 70.50 190 ASP A C 1
ATOM 1514 O O . ASP A 1 190 ? -0.026 11.113 -7.756 1.00 70.50 190 ASP A O 1
ATOM 1518 N N . ALA A 1 191 ? -1.818 12.431 -7.358 1.00 56.75 191 ALA A N 1
ATOM 1519 C CA . ALA A 1 191 ? -2.769 11.801 -8.272 1.00 56.75 191 ALA A CA 1
ATOM 1520 C C . ALA A 1 191 ? -2.689 12.403 -9.715 1.00 56.75 191 ALA A C 1
ATOM 1522 O O . ALA A 1 191 ? -1.964 13.378 -9.912 1.00 56.75 191 ALA A O 1
ATOM 1523 N N . PRO A 1 192 ? -3.328 11.841 -10.768 1.00 49.72 192 PRO A N 1
ATOM 1524 C CA . PRO A 1 192 ? -3.152 12.332 -12.136 1.00 49.72 192 PRO A CA 1
ATOM 1525 C C . PRO A 1 192 ? -3.914 13.661 -12.364 1.00 49.72 192 PRO A C 1
ATOM 1527 O O . PRO A 1 192 ? -4.861 13.964 -11.635 1.00 49.72 192 PRO A O 1
ATOM 1530 N N . PRO A 1 193 ? -3.526 14.455 -13.381 1.00 45.00 193 PRO A N 1
ATOM 1531 C CA . PRO A 1 193 ? -3.964 15.845 -13.560 1.00 45.00 193 PRO A CA 1
ATOM 1532 C C . PRO A 1 193 ? -5.441 16.058 -13.942 1.00 45.00 193 PRO A C 1
ATOM 1534 O O . PRO A 1 193 ? -5.925 17.174 -13.785 1.00 45.00 193 PRO A O 1
ATOM 1537 N N . ASP A 1 194 ? -6.180 15.031 -14.371 1.00 45.38 194 ASP A N 1
ATOM 1538 C CA . ASP A 1 194 ? -7.579 15.159 -14.832 1.00 45.38 194 ASP A CA 1
ATOM 1539 C C . ASP A 1 194 ? -8.612 15.254 -13.683 1.00 45.38 194 ASP A C 1
ATOM 1541 O O . ASP A 1 194 ? -9.802 14.981 -13.849 1.00 45.38 194 ASP A O 1
ATOM 1545 N N . TRP A 1 195 ? -8.162 15.631 -12.484 1.00 47.06 195 TRP A N 1
ATOM 1546 C CA . TRP A 1 195 ? -8.995 15.758 -11.294 1.00 47.06 195 TRP A CA 1
ATOM 1547 C C . TRP A 1 195 ? -9.615 17.167 -11.189 1.00 47.06 195 TRP A C 1
ATOM 1549 O O . TRP A 1 195 ? -8.880 18.156 -11.236 1.00 47.06 195 TRP A O 1
ATOM 1559 N N . PRO A 1 196 ? -10.936 17.310 -10.941 1.00 43.72 196 PRO A N 1
ATOM 1560 C CA . PRO A 1 196 ? -11.635 18.605 -10.962 1.00 43.72 196 PRO A CA 1
ATOM 1561 C C . PRO A 1 196 ? -11.199 19.608 -9.875 1.00 43.72 196 PRO A C 1
ATOM 1563 O O . PRO A 1 196 ? -11.634 20.755 -9.891 1.00 43.72 196 PRO A O 1
ATOM 1566 N N . PHE A 1 197 ? -10.324 19.204 -8.948 1.00 46.16 197 PHE A N 1
ATOM 1567 C CA . PHE A 1 197 ? -9.758 20.061 -7.897 1.00 46.16 197 PHE A CA 1
ATOM 1568 C C . PHE A 1 197 ? -8.225 20.141 -7.922 1.00 46.16 197 PHE A C 1
ATOM 1570 O O . PHE A 1 197 ? -7.629 20.550 -6.928 1.00 46.16 197 PHE A O 1
ATOM 1577 N N . ALA A 1 198 ? -7.564 19.757 -9.021 1.00 43.78 198 ALA A N 1
ATOM 1578 C CA . ALA A 1 198 ? -6.120 19.933 -9.179 1.00 43.78 198 ALA A CA 1
ATOM 1579 C C . ALA A 1 198 ? -5.762 21.416 -9.407 1.00 43.78 198 ALA A C 1
ATOM 1581 O O . ALA A 1 198 ? -5.196 21.802 -10.429 1.00 43.78 198 ALA A O 1
ATOM 1582 N N . THR A 1 199 ? -6.082 22.289 -8.450 1.00 42.28 199 THR A N 1
ATOM 1583 C CA . THR A 1 199 ? -5.441 23.596 -8.377 1.00 42.28 199 THR A CA 1
ATOM 1584 C C . THR A 1 199 ? -3.976 23.356 -8.030 1.00 42.28 199 THR A C 1
ATOM 1586 O O . THR A 1 199 ? -3.622 22.907 -6.937 1.00 42.28 199 THR A O 1
ATOM 1589 N N . LYS A 1 200 ? -3.102 23.625 -9.006 1.00 46.66 200 LYS A N 1
ATOM 1590 C CA . LYS A 1 200 ? -1.656 23.731 -8.800 1.00 46.66 200 LYS A CA 1
ATOM 1591 C C . LYS A 1 200 ? -1.394 24.877 -7.821 1.00 46.66 200 LYS A C 1
ATOM 1593 O O . LYS A 1 200 ? -1.160 26.010 -8.230 1.00 46.66 200 LYS A O 1
ATOM 1598 N N . ALA A 1 201 ? -1.453 24.595 -6.524 1.00 41.62 201 ALA A N 1
ATOM 1599 C CA . ALA A 1 201 ? -0.779 25.430 -5.547 1.00 41.62 201 ALA A CA 1
ATOM 1600 C C . ALA A 1 201 ? 0.729 25.358 -5.855 1.00 41.62 201 ALA A C 1
ATOM 1602 O O . ALA A 1 201 ? 1.224 24.260 -6.132 1.00 41.62 201 ALA A O 1
ATOM 1603 N N . PRO A 1 202 ? 1.468 26.480 -5.850 1.00 37.91 202 PRO A N 1
ATOM 1604 C CA . PRO A 1 202 ? 2.910 26.441 -6.034 1.00 37.91 202 PRO A CA 1
ATOM 1605 C C . PRO A 1 202 ? 3.523 25.561 -4.943 1.00 37.91 202 PRO A C 1
ATOM 1607 O O . PRO A 1 202 ? 3.365 25.845 -3.754 1.00 37.91 202 PRO A O 1
ATOM 1610 N N . LEU A 1 203 ? 4.205 24.484 -5.336 1.00 41.69 203 LEU A N 1
ATOM 1611 C CA . LEU A 1 203 ? 5.031 23.736 -4.400 1.00 41.69 203 LEU A CA 1
ATOM 1612 C C . LEU A 1 203 ? 6.123 24.680 -3.887 1.00 41.69 203 LEU A C 1
ATOM 1614 O O . LEU A 1 203 ? 6.970 25.132 -4.658 1.00 41.69 203 LEU A O 1
ATOM 1618 N N . ALA A 1 204 ? 6.152 24.927 -2.577 1.00 39.62 204 ALA A N 1
ATOM 1619 C CA . ALA A 1 204 ? 7.428 25.193 -1.929 1.00 39.62 204 ALA A CA 1
ATOM 1620 C C . ALA A 1 204 ? 8.335 23.991 -2.239 1.00 39.62 204 ALA A C 1
ATOM 1622 O O . ALA A 1 204 ? 7.858 22.855 -2.129 1.00 39.62 204 ALA A O 1
ATOM 1623 N N . PRO A 1 205 ? 9.593 24.198 -2.666 1.00 32.94 205 PRO A N 1
ATOM 1624 C CA . PRO A 1 205 ? 10.458 23.101 -3.063 1.00 32.94 205 PRO A CA 1
ATOM 1625 C C . PRO A 1 205 ? 10.562 22.117 -1.902 1.00 32.94 205 PRO A C 1
ATOM 1627 O O . PRO A 1 205 ? 11.127 22.422 -0.848 1.00 32.94 205 PRO A O 1
ATOM 1630 N N . ALA A 1 206 ? 9.984 20.931 -2.093 1.00 37.06 206 ALA A N 1
ATOM 1631 C CA . ALA A 1 206 ? 10.282 19.801 -1.248 1.00 37.06 206 ALA A CA 1
ATOM 1632 C C . ALA A 1 206 ? 11.789 19.592 -1.380 1.00 37.06 206 ALA A C 1
ATOM 1634 O O . ALA A 1 206 ? 12.288 19.305 -2.467 1.00 37.06 206 ALA A O 1
ATOM 1635 N N . LYS A 1 207 ? 12.526 19.799 -0.286 1.00 33.66 207 LYS A N 1
ATOM 1636 C CA . LYS A 1 207 ? 13.902 19.325 -0.200 1.00 33.66 207 LYS A CA 1
ATOM 1637 C C . LYS A 1 207 ? 13.822 17.821 -0.423 1.00 33.66 207 LYS A C 1
ATOM 1639 O O . LYS A 1 207 ? 13.378 17.095 0.465 1.00 33.66 207 LYS A O 1
ATOM 1644 N N . SER A 1 208 ? 14.183 17.375 -1.620 1.00 36.25 208 SER A N 1
ATOM 1645 C CA . SER A 1 208 ? 14.373 15.975 -1.956 1.00 36.25 208 SER A CA 1
ATOM 1646 C C . SER A 1 208 ? 15.559 15.465 -1.146 1.00 36.25 208 SER A C 1
ATOM 1648 O O . SER A 1 208 ? 16.688 15.365 -1.612 1.00 36.25 208 SER A O 1
ATOM 1650 N N . ALA A 1 209 ? 15.315 15.158 0.124 1.00 39.19 209 ALA A N 1
ATOM 1651 C CA . ALA A 1 209 ? 16.246 14.407 0.943 1.00 39.19 209 ALA A CA 1
ATOM 1652 C C . ALA A 1 209 ? 16.096 12.918 0.607 1.00 39.19 209 ALA A C 1
ATOM 1654 O O . ALA A 1 209 ? 15.718 12.097 1.436 1.00 39.19 209 ALA A O 1
ATOM 1655 N N . SER A 1 210 ? 16.402 12.583 -0.640 1.00 36.16 210 SER A N 1
ATOM 1656 C CA . SER A 1 210 ? 16.890 11.267 -1.012 1.00 36.16 210 SER A CA 1
ATOM 1657 C C . SER A 1 210 ? 18.150 11.494 -1.830 1.00 36.16 210 SER A C 1
ATOM 1659 O O . SER A 1 210 ? 18.173 11.333 -3.047 1.00 36.16 210 SER A O 1
ATOM 1661 N N . ALA A 1 211 ? 19.226 11.863 -1.135 1.00 39.41 211 ALA A N 1
ATOM 1662 C CA . ALA A 1 211 ? 20.520 11.342 -1.528 1.00 39.41 211 ALA A CA 1
ATOM 1663 C C . ALA A 1 211 ? 20.388 9.815 -1.424 1.00 39.41 211 ALA A C 1
ATOM 1665 O O . ALA A 1 211 ? 20.545 9.234 -0.347 1.00 39.41 211 ALA A O 1
ATOM 1666 N N . ALA A 1 212 ? 19.952 9.179 -2.516 1.00 42.78 212 ALA A N 1
ATOM 1667 C CA . ALA A 1 212 ? 20.227 7.774 -2.733 1.00 42.78 212 ALA A CA 1
ATOM 1668 C C . ALA A 1 212 ? 21.727 7.627 -2.485 1.00 42.78 212 ALA A C 1
ATOM 1670 O O . ALA A 1 212 ? 22.510 8.420 -3.010 1.00 42.78 212 ALA A O 1
ATOM 1671 N N . GLN A 1 213 ? 22.107 6.724 -1.584 1.00 50.28 213 GLN A N 1
ATOM 1672 C CA . GLN A 1 213 ? 23.516 6.462 -1.325 1.00 50.28 213 GLN A CA 1
ATOM 1673 C C . GLN A 1 213 ? 24.142 6.145 -2.682 1.00 50.28 213 GLN A C 1
ATOM 1675 O O . GLN A 1 213 ? 23.718 5.195 -3.341 1.00 50.28 213 GLN A O 1
ATOM 1680 N N . SER A 1 214 ? 25.059 7.015 -3.110 1.00 57.28 214 SER A N 1
ATOM 1681 C CA . SER A 1 214 ? 25.702 7.055 -4.432 1.00 57.28 214 SER A CA 1
ATOM 1682 C C . SER A 1 214 ? 26.271 5.711 -4.874 1.00 57.28 214 SER A C 1
ATOM 1684 O O . SER A 1 214 ? 26.480 5.466 -6.056 1.00 57.28 214 SER A O 1
ATOM 1686 N N . ASP A 1 215 ? 26.478 4.838 -3.903 1.00 55.53 215 ASP A N 1
ATOM 1687 C CA . ASP A 1 215 ? 27.270 3.642 -4.011 1.00 55.53 215 ASP A CA 1
ATOM 1688 C C . ASP A 1 215 ? 26.475 2.521 -4.704 1.00 55.53 215 ASP A C 1
ATOM 1690 O O . ASP A 1 215 ? 27.061 1.720 -5.420 1.00 55.53 215 ASP A O 1
ATOM 1694 N N . LEU A 1 216 ? 25.139 2.463 -4.592 1.00 54.75 216 LEU A N 1
ATOM 1695 C CA . LEU A 1 216 ? 24.335 1.377 -5.197 1.00 54.75 216 LEU A CA 1
ATOM 1696 C C . LEU A 1 216 ? 24.341 1.369 -6.738 1.00 54.75 216 LEU A C 1
ATOM 1698 O O . LEU A 1 216 ? 23.975 0.364 -7.342 1.00 54.75 216 LEU A O 1
ATOM 1702 N N . GLY A 1 217 ? 24.741 2.475 -7.370 1.00 60.31 217 GLY A N 1
ATOM 1703 C CA . GLY A 1 217 ? 24.927 2.562 -8.822 1.00 60.31 217 GLY A CA 1
ATOM 1704 C C . GLY A 1 217 ? 26.329 2.162 -9.295 1.00 60.31 217 GLY A C 1
ATOM 1705 O O . GLY A 1 217 ? 26.567 2.106 -10.499 1.00 60.31 217 GLY A O 1
ATOM 1706 N N . GLU A 1 218 ? 27.265 1.907 -8.378 1.00 72.50 218 GLU A N 1
ATOM 1707 C CA . GLU A 1 218 ? 28.646 1.568 -8.714 1.00 72.50 218 GLU A CA 1
ATOM 1708 C C . GLU A 1 218 ? 28.787 0.099 -9.126 1.00 72.50 218 GLU A C 1
ATOM 1710 O O . GLU A 1 218 ? 28.204 -0.794 -8.512 1.00 72.50 218 GLU A O 1
ATOM 1715 N N . GLU A 1 219 ? 29.637 -0.167 -10.124 1.00 71.31 219 GLU A N 1
ATOM 1716 C CA . GLU A 1 219 ? 29.885 -1.516 -10.659 1.00 71.31 219 GLU A CA 1
ATOM 1717 C C . GLU A 1 219 ? 30.232 -2.532 -9.562 1.00 71.31 219 GLU A C 1
ATOM 1719 O O . GLU A 1 219 ? 29.736 -3.655 -9.580 1.00 71.31 219 GLU A O 1
ATOM 1724 N N . LYS A 1 220 ? 31.018 -2.111 -8.559 1.00 69.88 220 LYS A N 1
ATOM 1725 C CA . LYS A 1 220 ? 31.451 -2.945 -7.424 1.00 69.88 220 LYS A CA 1
ATOM 1726 C C . LYS A 1 220 ? 30.291 -3.490 -6.580 1.00 69.88 220 LYS A C 1
ATOM 1728 O O . LYS A 1 220 ? 30.468 -4.472 -5.870 1.00 69.88 220 LYS A O 1
ATOM 1733 N N . ASN A 1 221 ? 29.123 -2.857 -6.662 1.00 73.94 221 ASN A N 1
ATOM 1734 C CA . ASN A 1 221 ? 27.926 -3.198 -5.900 1.00 73.94 221 ASN A CA 1
ATOM 1735 C C . ASN A 1 221 ? 26.882 -3.958 -6.741 1.00 73.94 221 ASN A C 1
ATOM 1737 O O . ASN A 1 221 ? 25.764 -4.188 -6.280 1.00 73.94 221 ASN A O 1
ATOM 1741 N N . ARG A 1 222 ? 27.228 -4.382 -7.966 1.00 79.44 222 ARG A N 1
ATOM 1742 C CA . ARG A 1 222 ? 26.437 -5.358 -8.730 1.00 79.44 222 ARG A CA 1
ATOM 1743 C C . ARG A 1 222 ? 26.667 -6.763 -8.189 1.00 79.44 222 ARG A C 1
ATOM 1745 O O . ARG A 1 222 ? 27.791 -7.109 -7.838 1.00 79.44 222 ARG A O 1
ATOM 1752 N N . LEU A 1 223 ? 25.633 -7.606 -8.205 1.00 77.12 223 LEU A N 1
ATOM 1753 C CA . LEU A 1 223 ? 25.705 -8.971 -7.670 1.00 77.12 223 LEU A CA 1
ATOM 1754 C C . LEU A 1 223 ? 26.873 -9.774 -8.264 1.00 77.12 223 LEU A C 1
ATOM 1756 O O . LEU A 1 223 ? 27.586 -10.439 -7.526 1.00 77.12 223 LEU A O 1
ATOM 1760 N N . GLN A 1 224 ? 27.114 -9.675 -9.573 1.00 76.94 224 GLN A N 1
ATOM 1761 C CA . GLN A 1 224 ? 28.224 -10.366 -10.235 1.00 76.94 224 GLN A CA 1
ATOM 1762 C C . GLN A 1 224 ? 29.589 -9.875 -9.735 1.00 76.94 224 GLN A C 1
ATOM 1764 O O . GLN A 1 224 ? 30.480 -10.688 -9.510 1.00 76.94 224 GLN A O 1
ATOM 1769 N N . ALA A 1 225 ? 29.746 -8.566 -9.523 1.00 79.81 225 ALA A N 1
ATOM 1770 C CA . ALA A 1 225 ? 30.975 -7.989 -8.989 1.00 79.81 225 ALA A CA 1
ATOM 1771 C C . ALA A 1 225 ? 31.175 -8.344 -7.507 1.00 79.81 225 ALA A C 1
ATOM 1773 O O . ALA A 1 225 ? 32.295 -8.630 -7.096 1.00 79.81 225 ALA A O 1
ATOM 1774 N N . MET A 1 226 ? 30.093 -8.401 -6.726 1.00 82.62 226 MET A N 1
ATOM 1775 C CA . MET A 1 226 ? 30.118 -8.838 -5.327 1.00 82.62 226 MET A CA 1
ATOM 1776 C C . MET A 1 226 ? 30.479 -10.323 -5.204 1.00 82.62 226 MET A C 1
ATOM 1778 O O . MET A 1 226 ? 31.328 -10.671 -4.390 1.00 82.62 226 MET A O 1
ATOM 1782 N N . ILE A 1 227 ? 29.898 -11.189 -6.046 1.00 80.50 227 ILE A N 1
ATOM 1783 C CA . ILE A 1 227 ? 30.264 -12.612 -6.123 1.00 80.50 227 ILE A CA 1
ATOM 1784 C C . ILE A 1 227 ? 31.730 -12.744 -6.542 1.00 80.50 227 ILE A C 1
ATOM 1786 O O . ILE A 1 227 ? 32.473 -13.486 -5.919 1.00 80.50 227 ILE A O 1
ATOM 1790 N N . ALA A 1 228 ? 32.188 -11.994 -7.547 1.00 82.44 228 ALA A N 1
ATOM 1791 C CA . ALA A 1 228 ? 33.584 -12.038 -7.976 1.00 82.44 228 ALA A CA 1
ATOM 1792 C C . ALA A 1 228 ? 34.569 -11.543 -6.899 1.00 82.44 228 ALA A C 1
ATOM 1794 O O . ALA A 1 228 ? 35.715 -11.985 -6.885 1.00 82.44 228 ALA A O 1
ATOM 1795 N N . ALA A 1 229 ? 34.147 -10.652 -6.001 1.00 84.81 229 ALA A N 1
ATOM 1796 C CA . ALA A 1 229 ? 35.005 -10.065 -4.974 1.00 84.81 229 ALA A CA 1
ATOM 1797 C C . ALA A 1 229 ? 35.053 -10.855 -3.651 1.00 84.81 229 ALA A C 1
ATOM 1799 O O . ALA A 1 229 ? 35.990 -10.654 -2.879 1.00 84.81 229 ALA A O 1
ATOM 1800 N N . ASP A 1 230 ? 34.080 -11.729 -3.375 1.00 84.75 230 ASP A N 1
ATOM 1801 C CA . ASP A 1 230 ? 33.961 -12.440 -2.096 1.00 84.75 230 ASP A CA 1
ATOM 1802 C C . ASP A 1 230 ? 34.067 -13.969 -2.279 1.00 84.75 230 ASP A C 1
ATOM 1804 O O . ASP A 1 230 ? 33.144 -14.583 -2.818 1.00 84.75 230 ASP A O 1
ATOM 1808 N N . PRO A 1 231 ? 35.147 -14.616 -1.795 1.00 82.81 231 PRO A N 1
ATOM 1809 C CA . PRO A 1 231 ? 35.341 -16.063 -1.904 1.00 82.81 231 PRO A CA 1
ATOM 1810 C C . PRO A 1 231 ? 34.216 -16.910 -1.295 1.00 82.81 231 PRO A C 1
ATOM 1812 O O . PRO A 1 231 ? 33.938 -17.994 -1.800 1.00 82.81 231 PRO A O 1
ATOM 1815 N N . ALA A 1 232 ? 33.544 -16.438 -0.239 1.00 77.56 232 ALA A N 1
ATOM 1816 C CA . ALA A 1 232 ? 32.418 -17.159 0.354 1.00 77.56 232 ALA A CA 1
ATOM 1817 C C . ALA A 1 232 ? 31.182 -17.104 -0.553 1.00 77.56 232 ALA A C 1
ATOM 1819 O O . ALA A 1 232 ? 30.434 -18.075 -0.644 1.00 77.56 232 ALA A O 1
ATOM 1820 N N . LEU A 1 233 ? 30.979 -15.990 -1.263 1.00 75.50 233 LEU A N 1
ATOM 1821 C CA . LEU A 1 233 ? 29.938 -15.891 -2.286 1.00 75.50 233 LEU A CA 1
ATOM 1822 C C . LEU A 1 233 ? 30.311 -16.683 -3.542 1.00 75.50 233 LEU A C 1
ATOM 1824 O O . LEU A 1 233 ? 29.432 -17.301 -4.131 1.00 75.50 233 LEU A O 1
ATOM 1828 N N . GLN A 1 234 ? 31.586 -16.725 -3.938 1.00 80.94 234 GLN A N 1
ATOM 1829 C CA . GLN A 1 234 ? 32.036 -17.607 -5.022 1.00 80.94 234 GLN A CA 1
ATOM 1830 C C . GLN A 1 234 ? 31.717 -19.064 -4.707 1.00 80.94 234 GLN A C 1
ATOM 1832 O O . GLN A 1 234 ? 31.187 -19.752 -5.568 1.00 80.94 234 GLN A O 1
ATOM 1837 N N . ASP A 1 235 ? 31.982 -19.505 -3.476 1.00 76.25 235 ASP A N 1
ATOM 1838 C CA . ASP A 1 235 ? 31.670 -20.858 -3.019 1.00 76.25 235 ASP A CA 1
ATOM 1839 C C . ASP A 1 235 ? 30.153 -21.103 -2.977 1.00 76.25 235 ASP A C 1
ATOM 1841 O O . ASP A 1 235 ? 29.667 -22.084 -3.536 1.00 76.25 235 ASP A O 1
ATOM 1845 N N . LEU A 1 236 ? 29.373 -20.160 -2.433 1.00 73.06 236 LEU A N 1
ATOM 1846 C CA . LEU A 1 236 ? 27.908 -20.256 -2.355 1.00 73.06 236 LEU A CA 1
ATOM 1847 C C . LEU A 1 236 ? 27.220 -20.299 -3.733 1.00 73.06 236 LEU A C 1
ATOM 1849 O O . LEU A 1 236 ? 26.190 -20.950 -3.907 1.00 73.06 236 LEU A O 1
ATOM 1853 N N . PHE A 1 237 ? 27.763 -19.568 -4.704 1.00 70.50 237 PHE A N 1
ATOM 1854 C CA . PHE A 1 237 ? 27.252 -19.493 -6.073 1.00 70.50 237 PHE A CA 1
ATOM 1855 C C . PHE A 1 237 ? 28.044 -20.383 -7.048 1.00 70.50 237 PHE A C 1
ATOM 1857 O O . PHE A 1 237 ? 27.866 -20.256 -8.260 1.00 70.50 237 PHE A O 1
ATOM 1864 N N . SER A 1 238 ? 28.895 -21.279 -6.534 1.00 68.75 238 SER A N 1
ATOM 1865 C CA . SER A 1 238 ? 29.669 -22.229 -7.332 1.00 68.75 238 SER A CA 1
ATOM 1866 C C . SER A 1 238 ? 28.819 -23.396 -7.839 1.00 68.75 238 SER A C 1
ATOM 1868 O O . SER A 1 238 ? 27.837 -23.816 -7.221 1.00 68.75 238 SER A O 1
ATOM 1870 N N . ASP A 1 239 ? 29.274 -24.001 -8.936 1.00 56.41 239 ASP A N 1
ATOM 1871 C CA . ASP A 1 239 ? 28.729 -25.242 -9.505 1.00 56.41 239 ASP A CA 1
ATOM 1872 C C . ASP A 1 239 ? 28.827 -26.451 -8.557 1.00 56.41 239 ASP A C 1
ATOM 1874 O O . ASP A 1 239 ? 28.190 -27.476 -8.796 1.00 56.41 239 ASP A O 1
ATOM 1878 N N . SER A 1 240 ? 29.551 -26.320 -7.442 1.00 51.44 240 SER A N 1
ATOM 1879 C CA . SER A 1 240 ? 29.824 -27.387 -6.476 1.00 51.44 240 SER A CA 1
ATOM 1880 C C . SER A 1 240 ? 28.799 -27.553 -5.353 1.00 51.44 240 SER A C 1
ATOM 1882 O O . SER A 1 240 ? 28.892 -28.528 -4.607 1.00 51.44 240 SER A O 1
ATOM 1884 N N . LEU A 1 241 ? 27.805 -26.669 -5.216 1.00 46.19 241 LEU A N 1
ATOM 1885 C CA . LEU A 1 241 ? 26.778 -26.826 -4.182 1.00 46.19 241 LEU A CA 1
ATOM 1886 C C . LEU A 1 241 ? 25.719 -27.859 -4.591 1.00 46.19 241 LEU A C 1
ATOM 1888 O O . LEU A 1 241 ? 24.661 -27.545 -5.134 1.00 46.19 241 LEU A O 1
ATOM 1892 N N . SER A 1 242 ? 25.999 -29.124 -4.284 1.00 46.31 242 SER A N 1
ATOM 1893 C CA . SER A 1 242 ? 24.974 -30.159 -4.176 1.00 46.31 242 SER A CA 1
ATOM 1894 C C . SER A 1 242 ? 24.263 -30.007 -2.832 1.00 46.31 242 SER A C 1
ATOM 1896 O O . SER A 1 242 ? 24.869 -30.218 -1.781 1.00 46.31 242 SER A O 1
ATOM 1898 N N . SER A 1 243 ? 22.980 -29.654 -2.835 1.00 41.59 243 SER A N 1
ATOM 1899 C CA . SER A 1 243 ? 22.161 -29.778 -1.633 1.00 41.59 243 SER A CA 1
ATOM 1900 C C . SER A 1 243 ? 21.808 -31.251 -1.414 1.00 41.59 243 SER A C 1
ATOM 1902 O O . SER A 1 243 ? 21.108 -31.863 -2.217 1.00 41.59 243 SER A O 1
ATOM 1904 N N . GLU A 1 244 ? 22.255 -31.834 -0.300 1.00 39.41 244 GLU A N 1
ATOM 1905 C CA . GLU A 1 244 ? 21.675 -33.073 0.229 1.00 39.41 244 GLU A CA 1
ATOM 1906 C C . GLU A 1 244 ? 20.290 -32.765 0.817 1.00 39.41 244 GLU A C 1
ATOM 1908 O O . GLU A 1 244 ? 20.067 -32.765 2.025 1.00 39.41 244 GLU A O 1
ATOM 1913 N N . LEU A 1 245 ? 19.321 -32.473 -0.045 1.00 40.72 245 LEU A N 1
ATOM 1914 C CA . LEU A 1 245 ? 17.922 -32.677 0.293 1.00 40.72 245 LEU A CA 1
ATOM 1915 C C . LEU A 1 245 ? 17.486 -33.952 -0.420 1.00 40.72 245 LEU A C 1
ATOM 1917 O O . LEU A 1 245 ? 17.357 -33.982 -1.637 1.00 40.72 245 LEU A O 1
ATOM 1921 N N . THR A 1 246 ? 17.244 -35.002 0.366 1.00 38.97 246 THR A N 1
ATOM 1922 C CA . THR A 1 246 ? 16.614 -36.279 -0.030 1.00 38.97 246 THR A CA 1
ATOM 1923 C C . THR A 1 246 ? 17.458 -37.321 -0.780 1.00 38.97 246 THR A C 1
ATOM 1925 O O . THR A 1 246 ? 16.910 -38.089 -1.557 1.00 38.97 246 THR A O 1
ATOM 1928 N N . GLY A 1 247 ? 18.756 -37.452 -0.474 1.00 40.41 247 GLY A N 1
ATOM 1929 C CA . GLY A 1 247 ? 19.519 -38.681 -0.777 1.00 40.41 247 GLY A CA 1
ATOM 1930 C C . GLY A 1 247 ? 19.723 -39.003 -2.264 1.00 40.41 247 GLY A C 1
ATOM 1931 O O . GLY A 1 247 ? 20.175 -40.096 -2.594 1.00 40.41 247 GLY A O 1
ATOM 1932 N N . GLU A 1 248 ? 19.425 -38.059 -3.151 1.00 38.00 248 GLU A N 1
ATOM 1933 C CA . GLU A 1 248 ? 19.625 -38.181 -4.588 1.00 38.00 248 GLU A CA 1
ATOM 1934 C C . GLU A 1 248 ? 20.318 -36.901 -5.074 1.00 38.00 248 GLU A C 1
ATOM 1936 O O . GLU A 1 248 ? 19.798 -35.795 -4.917 1.00 38.00 248 GLU A O 1
ATOM 1941 N N . GLN A 1 249 ? 21.541 -37.039 -5.595 1.00 35.16 249 GLN A N 1
ATOM 1942 C CA . GLN A 1 249 ? 22.312 -35.918 -6.130 1.00 35.16 249 GLN A CA 1
ATOM 1943 C C . GLN A 1 249 ? 21.698 -35.471 -7.458 1.00 35.16 249 GLN A C 1
ATOM 1945 O O . GLN A 1 249 ? 21.829 -36.158 -8.470 1.00 35.16 249 GLN A O 1
ATOM 1950 N N . LEU A 1 250 ? 21.059 -34.301 -7.472 1.00 37.47 250 LEU A N 1
ATOM 1951 C CA . LEU A 1 250 ? 20.641 -33.651 -8.710 1.00 37.47 250 LEU A CA 1
ATOM 1952 C C . LEU A 1 250 ? 21.554 -32.452 -8.994 1.00 37.47 250 LEU A C 1
ATOM 1954 O O . LEU A 1 250 ? 21.565 -31.505 -8.203 1.00 37.47 250 LEU A O 1
ATOM 1958 N N . PRO A 1 251 ? 22.312 -32.453 -10.108 1.00 37.66 251 PRO A N 1
ATOM 1959 C CA . PRO A 1 251 ? 23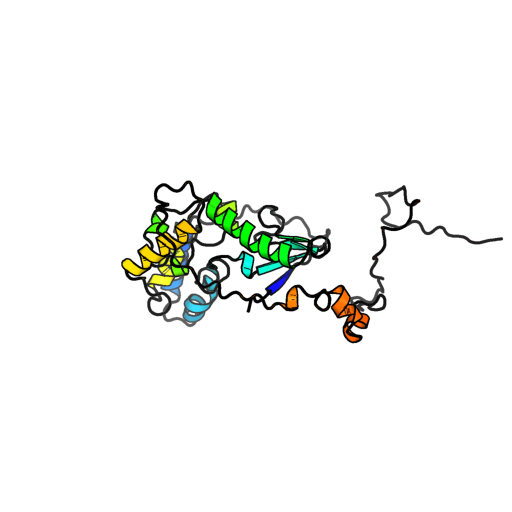.059 -31.277 -10.521 1.00 37.66 251 PRO A CA 1
ATOM 1960 C C . PRO A 1 251 ? 22.080 -30.177 -10.937 1.00 37.66 251 PRO A C 1
ATOM 1962 O O . PRO A 1 251 ? 21.111 -30.410 -11.669 1.00 37.66 251 PRO A O 1
ATOM 1965 N N . TRP A 1 252 ? 22.335 -28.957 -10.478 1.00 36.38 252 TRP A N 1
ATOM 1966 C CA . TRP A 1 252 ? 21.574 -27.796 -10.900 1.00 36.38 252 TRP A CA 1
ATOM 1967 C C . TRP A 1 252 ? 21.946 -27.470 -12.353 1.00 36.38 252 TRP A C 1
ATOM 1969 O O . TRP A 1 252 ? 23.041 -27.024 -12.670 1.00 36.38 252 TRP A O 1
ATOM 1979 N N . ALA A 1 253 ? 21.043 -27.741 -13.288 1.00 39.38 253 ALA A N 1
ATOM 1980 C CA . ALA A 1 253 ? 21.284 -27.426 -14.687 1.00 39.38 253 ALA A CA 1
ATOM 1981 C C . ALA A 1 253 ? 21.071 -25.920 -14.935 1.00 39.38 253 ALA A C 1
ATOM 1983 O O . ALA A 1 253 ? 19.937 -25.468 -15.102 1.00 39.38 253 ALA A O 1
ATOM 1984 N N . ARG A 1 254 ? 22.154 -25.141 -15.037 1.00 34.34 254 ARG A N 1
ATOM 1985 C CA . ARG A 1 254 ? 22.200 -24.011 -15.979 1.00 34.34 254 ARG A CA 1
ATOM 1986 C C . ARG A 1 254 ? 23.086 -24.434 -17.133 1.00 34.34 254 ARG A C 1
ATOM 1988 O O . ARG A 1 254 ? 24.258 -24.693 -16.920 1.00 34.34 254 ARG A O 1
ATOM 1995 N N . ASN A 1 255 ? 22.497 -24.559 -18.319 1.00 34.56 255 ASN A N 1
ATOM 1996 C CA . ASN A 1 255 ? 23.088 -24.205 -19.615 1.00 34.56 255 ASN A CA 1
ATOM 1997 C C . ASN A 1 255 ? 22.226 -24.804 -20.728 1.00 34.56 255 ASN A C 1
ATOM 1999 O O . ASN A 1 255 ? 22.410 -25.933 -21.170 1.00 34.56 255 ASN A O 1
ATOM 2003 N N . CYS A 1 256 ? 21.269 -24.015 -21.200 1.00 31.50 256 CYS A N 1
ATOM 2004 C CA . CYS A 1 256 ? 20.666 -24.193 -22.515 1.00 31.50 256 CYS A CA 1
ATOM 2005 C C . CYS A 1 256 ? 20.643 -22.825 -23.194 1.00 31.50 256 CYS A C 1
ATOM 2007 O O . CYS A 1 256 ? 19.591 -22.207 -23.314 1.00 31.50 256 CYS A O 1
ATOM 2009 N N . SER A 1 257 ? 21.813 -22.311 -23.580 1.00 33.22 257 SER A N 1
ATOM 2010 C CA . SER A 1 257 ? 21.875 -21.097 -24.406 1.00 33.22 257 SER A CA 1
ATOM 2011 C C . SER A 1 257 ? 23.071 -20.995 -25.361 1.00 33.22 257 SER A C 1
ATOM 2013 O O . SER A 1 257 ? 23.171 -19.988 -26.053 1.00 33.22 257 SER A O 1
ATOM 2015 N N . THR A 1 258 ? 23.949 -22.000 -25.495 1.00 36.03 258 THR A N 1
ATOM 2016 C CA . THR A 1 258 ? 25.171 -21.838 -26.319 1.00 36.03 258 THR A CA 1
ATOM 2017 C C . THR A 1 258 ? 25.584 -23.052 -27.167 1.00 36.03 258 THR A C 1
ATOM 2019 O O . THR A 1 258 ? 26.769 -23.351 -27.280 1.00 36.03 258 THR A O 1
ATOM 2022 N N . ALA A 1 259 ? 24.647 -23.731 -27.843 1.00 32.44 259 ALA A N 1
ATOM 2023 C CA . ALA A 1 259 ? 25.000 -24.674 -28.918 1.00 32.44 259 ALA A CA 1
ATOM 2024 C C . ALA A 1 259 ? 24.044 -24.544 -30.127 1.00 32.44 259 ALA A C 1
ATOM 2026 O O . ALA A 1 259 ? 22.832 -24.633 -29.919 1.00 32.44 259 ALA A O 1
ATOM 2027 N N . PRO A 1 260 ? 24.534 -24.362 -31.375 1.00 34.34 260 PRO A N 1
ATOM 2028 C CA . PRO A 1 260 ? 23.674 -24.142 -32.547 1.00 34.34 260 PRO A CA 1
ATOM 2029 C C . PRO A 1 260 ? 22.865 -25.364 -33.021 1.00 34.34 260 PRO A C 1
ATOM 2031 O O . PRO A 1 260 ? 21.973 -25.192 -33.844 1.00 34.34 260 PRO A O 1
ATOM 2034 N N . ASP A 1 261 ? 23.120 -26.572 -32.505 1.00 35.50 261 ASP A N 1
ATOM 2035 C CA . ASP A 1 261 ? 22.599 -27.820 -33.100 1.00 35.50 261 ASP A CA 1
ATOM 2036 C C . ASP A 1 261 ? 21.541 -28.574 -32.268 1.00 35.50 261 ASP A C 1
ATOM 2038 O O . ASP A 1 261 ? 21.115 -29.670 -32.635 1.00 35.50 261 ASP A O 1
ATOM 2042 N N . CYS A 1 262 ? 21.023 -28.002 -31.178 1.00 35.00 262 CYS A N 1
ATOM 2043 C CA . CYS A 1 262 ? 19.979 -28.653 -30.368 1.00 35.00 262 CYS A CA 1
ATOM 2044 C C . CYS A 1 262 ? 18.554 -28.388 -30.892 1.00 35.00 262 CYS A C 1
ATOM 2046 O O . CYS A 1 262 ? 17.685 -27.897 -30.173 1.00 35.00 262 CYS A O 1
ATOM 2048 N N . ALA A 1 263 ? 18.279 -28.740 -32.148 1.00 39.44 263 ALA A N 1
ATOM 2049 C CA . ALA A 1 263 ? 16.932 -28.692 -32.716 1.00 39.44 263 ALA A CA 1
ATOM 2050 C C . ALA A 1 263 ? 16.282 -30.087 -32.733 1.00 39.44 263 ALA A C 1
ATOM 2052 O O . ALA A 1 263 ? 16.292 -30.760 -33.761 1.00 39.44 263 ALA A O 1
ATOM 2053 N N . ARG A 1 264 ? 15.697 -30.509 -31.599 1.00 36.19 264 ARG A N 1
ATOM 2054 C CA . ARG A 1 264 ? 14.460 -31.328 -31.506 1.00 36.19 264 ARG A CA 1
ATOM 2055 C C . ARG A 1 264 ? 14.143 -31.665 -30.048 1.00 36.19 264 ARG A C 1
ATOM 2057 O O . ARG A 1 264 ? 14.715 -32.570 -29.452 1.00 36.19 264 ARG A O 1
ATOM 2064 N N . TRP A 1 265 ? 13.175 -30.946 -29.491 1.00 34.38 265 TRP A N 1
ATOM 2065 C CA . TRP A 1 265 ? 12.587 -31.247 -28.189 1.00 34.38 265 TRP A CA 1
ATOM 2066 C C . TRP A 1 265 ? 11.460 -32.274 -28.387 1.00 34.38 265 TRP A C 1
ATOM 2068 O O . TRP A 1 265 ? 10.453 -31.968 -29.023 1.00 34.38 265 TRP A O 1
ATOM 2078 N N . SER A 1 266 ? 11.622 -33.505 -27.889 1.00 33.50 266 SER A N 1
ATOM 2079 C CA . SER A 1 266 ? 10.514 -34.469 -27.807 1.00 33.50 266 SER A CA 1
ATOM 2080 C C . SER A 1 266 ? 9.805 -34.296 -26.468 1.00 33.50 266 SER A C 1
ATOM 2082 O O . SER A 1 266 ? 10.363 -34.597 -25.412 1.00 33.50 266 SER A O 1
A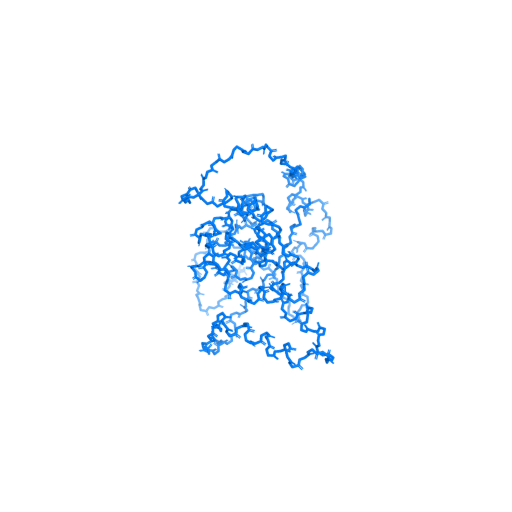TOM 2084 N N . ALA A 1 267 ? 8.555 -33.834 -26.511 1.00 36.94 267 ALA A N 1
ATOM 2085 C CA . ALA A 1 267 ? 7.726 -33.597 -25.330 1.00 36.94 267 ALA A CA 1
ATOM 2086 C C . ALA A 1 267 ? 7.362 -34.876 -24.542 1.00 36.94 267 ALA A C 1
ATOM 2088 O O . ALA A 1 267 ? 6.741 -34.779 -23.486 1.00 36.94 267 ALA A O 1
ATOM 2089 N N . ALA A 1 268 ? 7.738 -36.066 -25.024 1.00 36.69 268 ALA A N 1
ATOM 2090 C CA . ALA A 1 268 ? 7.343 -37.332 -24.414 1.00 36.69 268 ALA A CA 1
ATOM 2091 C C . ALA A 1 268 ? 8.292 -37.838 -23.313 1.00 36.69 268 ALA A C 1
ATOM 2093 O O . ALA A 1 268 ? 7.839 -38.604 -22.467 1.00 36.69 268 ALA A O 1
ATOM 2094 N N . THR A 1 269 ? 9.569 -37.427 -23.276 1.00 35.88 269 THR A N 1
ATOM 2095 C CA . THR A 1 269 ? 10.550 -38.149 -22.432 1.00 35.88 269 THR A CA 1
ATOM 2096 C C . THR A 1 269 ? 11.347 -37.311 -21.438 1.00 35.88 269 THR A C 1
ATOM 2098 O O . THR A 1 269 ? 11.990 -37.911 -20.593 1.00 35.88 269 THR A O 1
ATOM 2101 N N . ARG A 1 270 ? 11.314 -35.966 -21.468 1.00 38.44 270 ARG A N 1
ATOM 2102 C CA . ARG A 1 270 ? 12.102 -35.097 -20.548 1.00 38.44 270 ARG A CA 1
ATOM 2103 C C . ARG A 1 270 ? 13.522 -35.634 -20.248 1.00 38.44 270 ARG A C 1
ATOM 2105 O O . ARG A 1 270 ? 13.979 -35.604 -19.112 1.00 38.44 270 ARG A O 1
ATOM 2112 N N . ILE A 1 271 ? 14.212 -36.129 -21.270 1.00 33.75 271 ILE A N 1
ATOM 2113 C CA . ILE A 1 271 ? 15.616 -36.538 -21.210 1.00 33.75 271 ILE A CA 1
ATOM 2114 C C . ILE A 1 271 ? 16.313 -35.807 -22.354 1.00 33.75 271 ILE A C 1
ATOM 2116 O O . ILE A 1 271 ? 15.857 -35.857 -23.497 1.00 33.75 271 ILE A O 1
ATOM 2120 N N . CYS A 1 272 ? 17.401 -35.105 -22.040 1.00 31.70 272 CYS A N 1
ATOM 2121 C CA . CYS A 1 272 ? 18.357 -34.666 -23.046 1.00 31.70 272 CYS A CA 1
ATOM 2122 C C . CYS A 1 272 ? 19.025 -35.934 -23.591 1.00 31.70 272 CYS A C 1
ATOM 2124 O O . CYS A 1 272 ? 19.669 -36.647 -22.821 1.00 31.70 272 CYS A O 1
ATOM 2126 N N . CYS A 1 273 ? 18.813 -36.268 -24.868 1.00 31.11 273 CYS A N 1
ATOM 2127 C CA . CYS A 1 273 ? 19.497 -37.393 -25.501 1.00 31.11 273 CYS A CA 1
ATOM 2128 C C . CYS A 1 273 ? 21.008 -37.166 -25.406 1.00 31.11 273 CYS A C 1
ATOM 2130 O O . CYS A 1 273 ? 21.573 -36.361 -26.144 1.00 31.11 273 CYS A O 1
ATOM 2132 N N . THR A 1 274 ? 21.666 -37.885 -24.506 1.00 33.94 274 THR A N 1
ATOM 2133 C CA . THR A 1 274 ? 23.108 -38.063 -24.542 1.00 33.94 274 THR A CA 1
ATOM 2134 C C . THR A 1 274 ? 23.436 -38.892 -25.783 1.00 33.94 274 THR A C 1
ATOM 2136 O O . THR A 1 274 ? 22.966 -40.019 -25.939 1.00 33.94 274 THR A O 1
ATOM 2139 N N . CYS A 1 275 ? 24.235 -38.330 -26.695 1.00 27.98 275 CYS A N 1
ATOM 2140 C CA . CYS A 1 275 ? 24.924 -39.108 -27.719 1.00 27.98 275 CYS A CA 1
ATOM 2141 C C . CYS A 1 275 ? 25.872 -40.087 -27.017 1.00 27.98 275 CYS A C 1
ATOM 2143 O O . CYS A 1 275 ? 27.007 -39.753 -26.685 1.00 27.98 275 CYS A O 1
ATOM 2145 N N . ALA A 1 276 ? 25.395 -41.301 -26.769 1.00 31.75 276 ALA A N 1
ATOM 2146 C CA . ALA A 1 276 ? 26.248 -42.424 -26.443 1.00 31.75 276 ALA A CA 1
ATOM 2147 C C . ALA A 1 276 ? 26.907 -42.919 -27.736 1.00 31.75 276 ALA A C 1
ATOM 2149 O O . ALA A 1 276 ? 26.222 -43.468 -28.591 1.00 31.75 276 ALA A O 1
ATOM 2150 N N . SER A 1 277 ? 28.216 -42.688 -27.875 1.00 29.47 277 SER A N 1
ATOM 2151 C CA . SER A 1 277 ? 29.241 -43.732 -28.060 1.00 29.47 277 SER A CA 1
ATOM 2152 C C . SER A 1 277 ? 30.436 -43.222 -28.871 1.00 29.47 277 SER A C 1
ATOM 2154 O O . SER A 1 277 ? 30.335 -42.985 -30.074 1.00 29.47 277 SER A O 1
ATOM 2156 N N . ALA A 1 278 ? 31.591 -43.146 -28.212 1.00 33.28 278 ALA A N 1
ATOM 2157 C CA . ALA A 1 278 ? 32.882 -43.342 -28.853 1.00 33.28 278 ALA A CA 1
ATOM 2158 C C . ALA A 1 278 ? 33.095 -44.852 -29.080 1.00 33.28 278 ALA A C 1
ATOM 2160 O O . ALA A 1 278 ? 32.905 -45.620 -28.138 1.00 33.28 278 ALA A O 1
ATOM 2161 N N . ALA A 1 279 ? 33.482 -45.261 -30.297 1.00 30.17 279 ALA A N 1
ATOM 2162 C CA . ALA A 1 279 ? 34.213 -46.506 -30.582 1.00 30.17 279 ALA A CA 1
ATOM 2163 C C . ALA A 1 279 ? 34.660 -46.579 -32.061 1.00 30.17 279 ALA A C 1
ATOM 2165 O O . ALA A 1 279 ? 33.970 -47.167 -32.897 1.00 30.17 279 ALA A O 1
ATOM 2166 N N . ARG A 1 280 ? 35.820 -45.988 -32.369 1.00 32.09 280 ARG A N 1
ATOM 2167 C CA . ARG A 1 280 ? 36.981 -46.595 -33.052 1.00 32.09 280 ARG A CA 1
ATOM 2168 C C . ARG A 1 280 ? 38.127 -45.594 -33.089 1.00 32.09 280 ARG A C 1
ATOM 2170 O O . ARG A 1 280 ? 37.842 -44.408 -33.349 1.00 32.09 280 ARG A O 1
#

pLDDT: mean 74.1, std 23.5, range [27.98, 97.62]

Secondary structure (DSSP, 8-state):
----EEEEEPPPPTTPPPP-----PPPPHHHHHHHHHHHHHHHTTSTTHHIIIIITTGGGSTTSGGG-S-GGGTEEEEETTSEEES-TTTTT-GGGEEEETTTS-HHHHHHHHHHHHHHHHHHT---HHHHT-TTHHHHTTS-HHHHHHHT-SS-TTHHHHHHHHHH-TTTSPPPPHHHHHHHHHHHHHTS-TT-TT---PPPP---------GGGGSGGGSHHHHHHH-HHHHHHTSTT----SSS---------SS-TT-----TTT-----------